Protein AF-A0A1E5GMI2-F1 (afdb_monomer_lite)

Sequence (190 aa):
MKRFSRNDFVDGLSNMIEDNVSLTVLIRGYFHEEKLSGVLAAIESIDKLKDGLFVVSSISEVPKLFEKSFKRKFPKVKQNQTYNFANSNNRFIRRTNSSDKFGYDEDFIVFYPVESLLFKEKDTESFISQLKNSPVPIKIIITTNDYSERAEKLYPFIDEVVILDVNDLHAETYSTLENNLKRKGRALPY

Foldseek 3Di:
DAEDELVCLLVVVLCVLVVFQFFFEEEAEAALLSSVLSVLSNLLPHPQFAFEEEEEQDQQCVQVSHCSNVVHGDDRADAPDWDDGSNYTYGYDYDDLDLAADDPPGQEYEYPACQVQLPDPSSVVSVLSRLVRYPHRYYYYYHHGQLDLSCVSCVVVGPYYYYHDHCVVVVVVNVVSQVVQVVVVHHRND

Structure (mmCIF, N/CA/C/O backbone):
data_AF-A0A1E5GMI2-F1
#
_entry.id   AF-A0A1E5GMI2-F1
#
loop_
_atom_site.group_PDB
_atom_site.id
_atom_site.type_symbol
_atom_site.label_atom_id
_atom_site.label_alt_id
_atom_site.label_comp_id
_atom_site.label_asym_id
_atom_site.label_entity_id
_atom_site.label_seq_id
_atom_site.pdbx_PDB_ins_code
_atom_site.Cartn_x
_atom_site.Cartn_y
_atom_site.Cartn_z
_atom_site.occupancy
_atom_site.B_iso_or_equiv
_atom_site.auth_seq_id
_atom_site.auth_comp_id
_atom_site.auth_asym_id
_atom_site.auth_atom_id
_atom_site.pdbx_PDB_model_num
ATOM 1 N N . MET A 1 1 ? 8.012 -14.331 -4.179 1.00 87.19 1 MET A N 1
ATOM 2 C CA . MET A 1 1 ? 7.882 -13.122 -5.023 1.00 87.19 1 MET A CA 1
ATOM 3 C C . MET A 1 1 ? 7.018 -13.464 -6.220 1.00 87.19 1 MET A C 1
ATOM 5 O O . MET A 1 1 ? 7.367 -14.378 -6.957 1.00 87.19 1 MET A O 1
ATOM 9 N N . LYS A 1 2 ? 5.888 -12.775 -6.377 1.00 92.38 2 LYS A N 1
ATOM 10 C CA . LYS A 1 2 ? 4.907 -12.979 -7.452 1.00 92.38 2 LYS A CA 1
ATOM 11 C C . LYS A 1 2 ? 4.884 -11.742 -8.342 1.00 92.38 2 LYS A C 1
ATOM 13 O O . LYS A 1 2 ? 5.014 -10.627 -7.842 1.00 92.38 2 LYS A O 1
ATOM 18 N N . ARG A 1 3 ? 4.741 -11.927 -9.651 1.00 93.19 3 ARG A N 1
ATOM 19 C CA . ARG A 1 3 ? 4.653 -10.834 -10.623 1.00 93.19 3 ARG A CA 1
ATOM 20 C C . ARG A 1 3 ? 3.303 -10.923 -11.318 1.00 93.19 3 ARG A C 1
ATOM 22 O O . ARG A 1 3 ? 2.970 -11.983 -11.836 1.00 93.19 3 ARG A O 1
ATOM 29 N N . PHE A 1 4 ? 2.560 -9.824 -11.319 1.00 93.56 4 PHE A N 1
ATOM 30 C CA . PHE A 1 4 ? 1.265 -9.730 -11.981 1.00 93.56 4 PHE A CA 1
ATOM 31 C C . PHE A 1 4 ? 1.299 -8.675 -13.077 1.00 93.56 4 PHE A C 1
ATOM 33 O O . PHE A 1 4 ? 1.914 -7.616 -12.920 1.00 93.56 4 PHE A O 1
ATOM 40 N N . SER A 1 5 ? 0.589 -8.968 -14.165 1.00 90.75 5 SER A N 1
ATOM 41 C CA . SER A 1 5 ? 0.179 -7.950 -15.124 1.00 90.75 5 SER A CA 1
ATOM 42 C C . SER A 1 5 ? -0.845 -7.011 -14.475 1.00 90.75 5 SER A C 1
ATOM 44 O O . SER A 1 5 ? -1.401 -7.310 -13.416 1.00 90.75 5 SER A O 1
ATOM 46 N N . ARG A 1 6 ? -1.164 -5.893 -15.135 1.00 85.69 6 ARG A N 1
ATOM 47 C CA . ARG A 1 6 ? -2.261 -5.014 -14.695 1.00 85.69 6 ARG A CA 1
ATOM 48 C C . ARG A 1 6 ? -3.575 -5.770 -14.477 1.00 85.69 6 ARG A C 1
ATOM 50 O O . ARG A 1 6 ? -4.278 -5.472 -13.517 1.00 85.69 6 ARG A O 1
ATOM 57 N N . ASN A 1 7 ? -3.905 -6.687 -15.385 1.00 85.38 7 ASN A N 1
ATOM 58 C CA . ASN A 1 7 ? -5.205 -7.354 -15.402 1.00 85.38 7 ASN A CA 1
ATOM 59 C C . ASN A 1 7 ? -5.328 -8.359 -14.257 1.00 85.38 7 ASN A C 1
ATOM 61 O O . ASN A 1 7 ? -6.388 -8.459 -13.656 1.00 85.38 7 ASN A O 1
ATOM 65 N N . ASP A 1 8 ? -4.229 -9.031 -13.915 1.00 94.06 8 ASP A N 1
ATOM 66 C CA . ASP A 1 8 ? -4.238 -10.098 -12.911 1.00 94.06 8 ASP A CA 1
ATOM 67 C C . ASP A 1 8 ? -3.937 -9.580 -11.499 1.00 94.06 8 ASP A C 1
ATOM 69 O O . ASP A 1 8 ? -4.098 -10.304 -10.522 1.00 94.06 8 ASP A O 1
ATOM 73 N N . PHE A 1 9 ? -3.456 -8.338 -11.367 1.00 96.38 9 PHE A N 1
ATOM 74 C CA . PHE A 1 9 ? -2.991 -7.812 -10.084 1.00 96.38 9 PHE A CA 1
ATOM 75 C C . PHE A 1 9 ? -4.106 -7.704 -9.045 1.00 96.38 9 PHE A C 1
ATOM 77 O O . PHE A 1 9 ? -3.876 -8.021 -7.880 1.00 96.38 9 PHE A O 1
ATOM 84 N N . VAL A 1 10 ? -5.292 -7.243 -9.450 1.00 96.44 10 VAL A N 1
ATOM 85 C CA . VAL A 1 10 ? -6.424 -7.037 -8.533 1.00 96.44 10 VAL A CA 1
ATOM 86 C C . VAL A 1 10 ? -6.894 -8.375 -7.972 1.00 96.44 10 VAL A C 1
ATOM 88 O O . VAL A 1 10 ? -6.933 -8.537 -6.754 1.00 96.44 10 VAL A O 1
ATOM 91 N N . ASP A 1 11 ? -7.153 -9.350 -8.842 1.00 96.69 11 ASP A N 1
ATOM 92 C CA . ASP A 1 11 ? -7.574 -10.699 -8.450 1.00 96.69 11 ASP A CA 1
ATOM 93 C C . ASP A 1 11 ? -6.463 -11.420 -7.675 1.00 96.69 11 ASP A C 1
ATOM 95 O O . ASP A 1 11 ? -6.701 -12.065 -6.659 1.00 96.69 11 ASP A O 1
ATOM 99 N N . GLY A 1 12 ? -5.210 -11.278 -8.108 1.00 97.25 12 GLY A N 1
ATOM 100 C CA . GLY A 1 12 ? -4.062 -11.876 -7.435 1.00 97.25 12 GLY A CA 1
ATOM 101 C C . GLY A 1 12 ? -3.876 -11.355 -6.010 1.00 97.25 12 GLY A C 1
ATOM 102 O O . GLY A 1 12 ? -3.690 -12.145 -5.085 1.00 97.25 12 GLY A O 1
ATOM 103 N N . LEU A 1 13 ? -3.941 -10.035 -5.815 1.00 97.88 13 LEU A N 1
ATOM 104 C CA . LEU A 1 13 ? -3.803 -9.423 -4.495 1.00 97.88 13 LEU A CA 1
ATOM 105 C C . LEU A 1 13 ? -5.029 -9.684 -3.612 1.00 97.88 13 LEU A C 1
ATOM 107 O O . LEU A 1 13 ? -4.856 -9.951 -2.424 1.00 97.88 13 LEU A O 1
ATOM 111 N N . SER A 1 14 ? -6.240 -9.619 -4.170 1.00 97.12 14 SER A N 1
ATOM 112 C CA . SER A 1 14 ? -7.468 -9.853 -3.404 1.00 97.12 14 SER A CA 1
ATOM 113 C C . SER A 1 14 ? -7.546 -11.283 -2.883 1.00 97.12 14 SER A C 1
ATOM 115 O O . SER A 1 14 ? -7.637 -11.457 -1.670 1.00 97.12 14 SER A O 1
ATOM 117 N N . ASN A 1 15 ? -7.343 -12.284 -3.746 1.00 97.12 15 ASN A N 1
ATOM 118 C CA . ASN A 1 15 ? -7.283 -13.693 -3.344 1.00 97.12 15 ASN A CA 1
ATOM 119 C C . ASN A 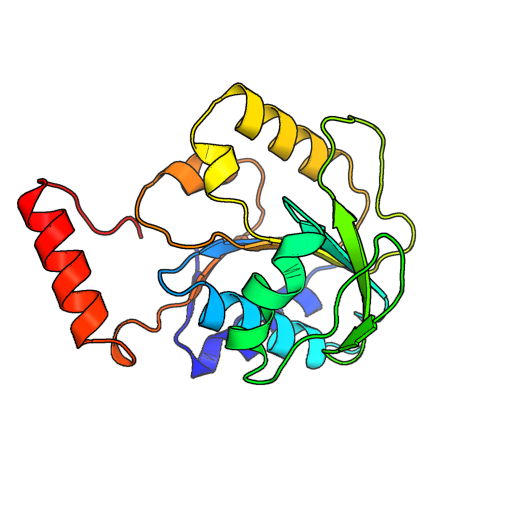1 15 ? -6.228 -13.922 -2.249 1.00 97.12 15 ASN A C 1
ATOM 121 O O . ASN A 1 15 ? -6.505 -14.552 -1.234 1.00 97.12 15 ASN A O 1
ATOM 125 N N . MET A 1 16 ? -5.031 -13.333 -2.389 1.00 97.00 16 MET A N 1
ATOM 126 C CA . MET A 1 16 ? -3.993 -13.437 -1.355 1.00 97.00 16 MET A CA 1
ATOM 127 C C . MET A 1 16 ? -4.444 -12.873 -0.004 1.00 97.00 16 MET A C 1
ATOM 129 O O . MET A 1 16 ? -4.118 -13.448 1.033 1.00 97.00 16 MET A O 1
ATOM 133 N N . ILE A 1 17 ? -5.165 -11.752 0.010 1.00 97.31 17 ILE A N 1
ATOM 134 C CA . ILE A 1 17 ? -5.687 -11.176 1.252 1.00 97.31 17 ILE A CA 1
ATOM 135 C C . ILE A 1 17 ? -6.842 -12.022 1.804 1.00 97.31 17 ILE A C 1
ATOM 137 O O . ILE A 1 17 ? -6.945 -12.189 3.019 1.00 97.31 17 ILE A O 1
ATOM 141 N N . GLU A 1 18 ? -7.721 -12.554 0.957 1.00 96.19 18 GLU A N 1
ATOM 142 C CA . GLU A 1 18 ? -8.854 -13.382 1.380 1.00 96.19 18 GLU A CA 1
ATOM 143 C C . GLU A 1 18 ? -8.410 -14.704 2.005 1.00 96.19 18 GLU A C 1
ATOM 145 O O . GLU A 1 18 ? -8.873 -15.024 3.103 1.00 96.19 18 GLU A O 1
ATOM 150 N N . ASP A 1 19 ? -7.437 -15.370 1.383 1.00 96.56 19 ASP A N 1
ATOM 151 C CA . ASP A 1 19 ? -6.879 -16.662 1.800 1.00 96.56 19 ASP A CA 1
ATOM 152 C C . ASP A 1 19 ? -6.104 -16.603 3.126 1.00 96.56 19 ASP A C 1
ATOM 154 O O . ASP A 1 19 ? -5.796 -17.637 3.723 1.00 96.56 19 ASP A O 1
ATOM 158 N N . ASN A 1 20 ? -5.768 -15.402 3.605 1.00 96.19 20 ASN A N 1
ATOM 159 C CA . ASN A 1 20 ? -4.949 -15.209 4.795 1.00 96.19 20 ASN A CA 1
ATOM 160 C C . ASN A 1 20 ? -5.708 -14.463 5.901 1.00 96.19 20 ASN A C 1
ATOM 162 O O . ASN A 1 20 ? -6.360 -13.439 5.686 1.00 96.19 20 ASN A O 1
ATOM 166 N N . VAL A 1 21 ? -5.577 -14.965 7.134 1.00 94.06 21 VAL A N 1
ATOM 167 C CA . VAL A 1 21 ? -6.062 -14.270 8.342 1.00 94.06 21 VAL A CA 1
ATOM 168 C C . VAL A 1 21 ? -5.185 -13.058 8.652 1.00 94.06 21 VAL A C 1
ATOM 170 O O . VAL A 1 21 ? -5.690 -12.024 9.072 1.00 94.06 21 VAL A O 1
ATOM 173 N N . SER A 1 22 ? -3.877 -13.179 8.424 1.00 96.50 22 SER A N 1
ATOM 174 C CA . SER A 1 22 ? -2.904 -12.096 8.540 1.00 96.50 22 SER A CA 1
ATOM 175 C C . SER A 1 22 ? -1.939 -12.148 7.367 1.00 96.50 22 SER A C 1
ATOM 177 O O . SER A 1 22 ? -1.474 -13.231 7.019 1.00 96.50 22 SER A O 1
ATOM 179 N N . LEU A 1 23 ? -1.618 -10.994 6.793 1.00 97.94 23 LEU A N 1
ATOM 180 C CA . LEU A 1 23 ? -0.713 -10.891 5.656 1.00 97.94 23 LEU A CA 1
ATOM 181 C C . LEU A 1 23 ? 0.013 -9.550 5.688 1.00 97.94 23 LEU A C 1
ATOM 183 O O . LEU A 1 23 ? -0.617 -8.495 5.697 1.00 97.94 23 LEU A O 1
ATOM 187 N N . THR A 1 24 ? 1.335 -9.585 5.632 1.00 98.38 24 THR A N 1
ATOM 188 C CA . THR A 1 24 ? 2.192 -8.438 5.349 1.00 98.38 24 THR A CA 1
ATOM 189 C C . THR A 1 24 ? 2.696 -8.567 3.924 1.00 98.38 24 THR A C 1
ATOM 191 O O . THR A 1 24 ? 3.506 -9.441 3.624 1.00 98.38 24 THR A O 1
ATOM 194 N N . VAL A 1 25 ? 2.222 -7.695 3.037 1.00 98.31 25 VAL A N 1
ATOM 195 C CA . VAL A 1 25 ? 2.547 -7.730 1.611 1.00 98.31 25 VAL A CA 1
ATOM 196 C C . VAL A 1 25 ? 3.269 -6.459 1.181 1.00 98.31 25 VAL A C 1
ATOM 198 O O . VAL A 1 25 ? 2.862 -5.342 1.506 1.00 98.31 25 VAL A O 1
ATOM 201 N N . LEU A 1 26 ? 4.351 -6.626 0.423 1.00 97.88 26 LEU A N 1
ATOM 202 C CA . LEU A 1 26 ? 5.083 -5.531 -0.205 1.00 97.88 26 LEU A CA 1
ATOM 203 C C . LEU A 1 26 ? 4.756 -5.453 -1.689 1.00 97.88 26 LEU A C 1
ATOM 205 O O . LEU A 1 26 ? 5.044 -6.374 -2.449 1.00 97.88 26 LEU A O 1
ATOM 209 N N . ILE A 1 27 ? 4.220 -4.307 -2.093 1.00 97.44 27 ILE A N 1
ATOM 210 C CA . ILE A 1 27 ? 3.871 -3.973 -3.466 1.00 97.44 27 ILE A CA 1
ATOM 211 C C . ILE A 1 27 ? 5.008 -3.166 -4.094 1.00 97.44 27 ILE A C 1
ATOM 213 O O . ILE A 1 27 ? 5.273 -2.011 -3.735 1.00 97.44 27 ILE A O 1
ATOM 217 N N . ARG A 1 28 ? 5.661 -3.805 -5.059 1.00 94.50 28 ARG A N 1
ATOM 218 C CA . ARG A 1 28 ? 6.789 -3.317 -5.852 1.00 94.50 28 ARG A CA 1
ATOM 219 C C . ARG A 1 28 ? 6.359 -2.997 -7.280 1.00 94.50 28 ARG A C 1
ATOM 221 O O . ARG A 1 28 ? 5.315 -3.450 -7.745 1.00 94.50 28 ARG A O 1
ATOM 228 N N . GLY A 1 29 ? 7.142 -2.169 -7.965 1.00 90.69 29 GLY A N 1
ATOM 229 C CA . GLY A 1 29 ? 6.851 -1.726 -9.336 1.00 90.69 29 GLY A CA 1
ATOM 230 C C . GLY A 1 29 ? 7.322 -0.299 -9.631 1.00 90.69 29 GLY A C 1
ATOM 231 O O . GLY A 1 29 ? 7.678 0.455 -8.720 1.00 90.69 29 GLY A O 1
ATOM 232 N N . TYR A 1 30 ? 7.316 0.100 -10.903 1.00 86.25 30 TYR A N 1
ATOM 233 C CA . TYR A 1 30 ? 7.847 1.401 -11.330 1.00 86.25 30 TYR A CA 1
ATOM 234 C C . TYR A 1 30 ? 6.880 2.560 -11.109 1.00 86.25 30 TYR A C 1
ATOM 236 O O . TYR A 1 30 ? 7.315 3.650 -10.743 1.00 86.25 30 TYR A O 1
ATOM 244 N N . PHE A 1 31 ? 5.591 2.322 -11.335 1.00 88.25 31 PHE A N 1
ATOM 245 C CA . PHE A 1 31 ? 4.566 3.360 -11.375 1.00 88.25 31 PHE A CA 1
ATOM 246 C C . PHE A 1 31 ? 3.744 3.314 -10.087 1.00 88.25 31 PHE A C 1
ATOM 248 O O . PHE A 1 31 ? 2.909 2.428 -9.895 1.00 88.25 31 PHE A O 1
ATOM 255 N N . HIS A 1 32 ? 4.010 4.242 -9.166 1.00 88.75 32 HIS A N 1
ATO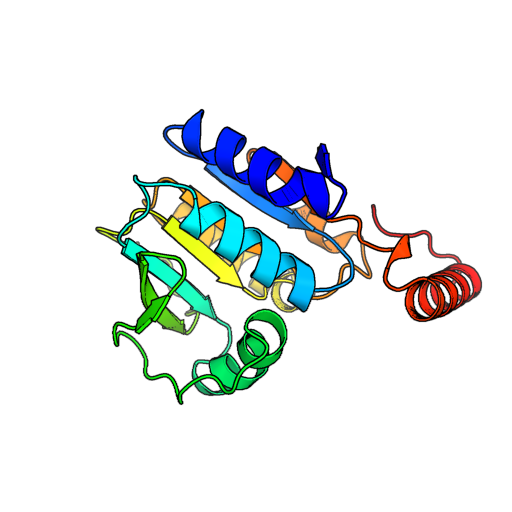M 256 C CA . HIS A 1 32 ? 3.314 4.303 -7.877 1.00 88.75 32 HIS A CA 1
ATOM 257 C C . HIS A 1 32 ? 1.814 4.522 -8.029 1.00 88.75 32 HIS A C 1
ATOM 259 O O . HIS A 1 32 ? 1.038 3.962 -7.260 1.00 88.75 32 HIS A O 1
ATOM 265 N N . GLU A 1 33 ? 1.405 5.309 -9.022 1.00 91.38 33 GLU A N 1
ATOM 266 C CA . GLU A 1 33 ? 0.004 5.609 -9.274 1.00 91.38 33 GLU A CA 1
ATOM 267 C C . GLU A 1 33 ? -0.796 4.353 -9.644 1.00 91.38 33 GLU A C 1
ATOM 269 O O . GLU A 1 33 ? -1.898 4.162 -9.124 1.00 91.38 33 GLU A O 1
ATOM 274 N N . GLU A 1 34 ? -0.217 3.470 -10.464 1.00 92.44 34 GLU A N 1
ATOM 275 C CA . GLU A 1 34 ? -0.826 2.198 -10.860 1.00 92.44 34 GLU A CA 1
ATOM 276 C C . GLU A 1 34 ? -0.829 1.215 -9.683 1.00 92.44 34 GLU A C 1
ATOM 278 O O . GLU A 1 34 ? -1.838 0.556 -9.449 1.00 92.44 34 GLU A O 1
ATOM 283 N N . LYS A 1 35 ? 0.238 1.185 -8.867 1.00 94.94 35 LYS A N 1
ATOM 284 C CA . LYS A 1 35 ? 0.282 0.356 -7.646 1.00 94.94 35 LYS A CA 1
ATOM 285 C C . LYS A 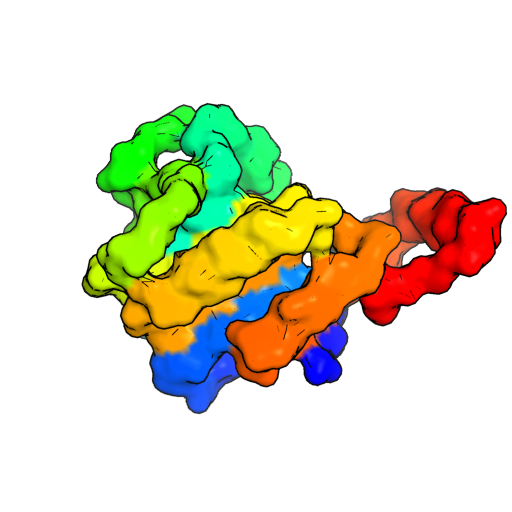1 35 ? -0.797 0.748 -6.651 1.00 94.94 35 LYS A C 1
ATOM 287 O O . LYS A 1 35 ? -1.539 -0.111 -6.190 1.00 94.94 35 LYS A O 1
ATOM 292 N N . LEU A 1 36 ? -0.907 2.037 -6.327 1.00 95.81 36 LEU A N 1
ATOM 293 C CA . LEU A 1 36 ? -1.936 2.514 -5.408 1.00 95.81 36 LEU A CA 1
ATOM 294 C C . LEU A 1 36 ? -3.336 2.267 -5.984 1.00 95.81 36 LEU A C 1
ATOM 296 O O . LEU A 1 36 ? -4.201 1.799 -5.255 1.00 95.81 36 LEU A O 1
ATOM 300 N N . SER A 1 37 ? -3.554 2.513 -7.281 1.00 95.38 37 SER A N 1
ATOM 301 C CA . SER A 1 37 ? -4.840 2.220 -7.929 1.00 95.38 37 SER A CA 1
ATOM 302 C C . SER A 1 37 ? -5.198 0.733 -7.855 1.00 95.38 37 SER A C 1
ATOM 304 O O . SER A 1 37 ? -6.337 0.409 -7.538 1.00 95.38 37 SER A O 1
ATOM 306 N N . GLY A 1 38 ? -4.249 -0.162 -8.139 1.00 96.25 38 GLY A N 1
ATOM 307 C CA . GLY A 1 38 ? -4.468 -1.606 -8.084 1.00 96.25 38 GLY A CA 1
ATOM 308 C C . GLY A 1 38 ? -4.737 -2.097 -6.664 1.00 96.25 38 GLY A C 1
ATOM 309 O O . GLY A 1 38 ? -5.641 -2.897 -6.457 1.00 96.25 38 GLY A O 1
ATOM 310 N N . VAL A 1 39 ? -3.999 -1.580 -5.674 1.00 97.69 39 VAL A N 1
ATOM 311 C CA . VAL A 1 39 ? -4.223 -1.906 -4.256 1.00 97.69 39 VAL A CA 1
ATOM 312 C C . VAL A 1 39 ? -5.613 -1.470 -3.809 1.00 97.69 39 VAL A C 1
ATOM 314 O O . VAL A 1 39 ? -6.311 -2.242 -3.164 1.00 97.69 39 VAL A O 1
ATOM 317 N N . LEU A 1 40 ? -6.033 -0.254 -4.163 1.00 97.06 40 LEU A N 1
ATOM 318 C CA . LEU A 1 40 ? -7.361 0.249 -3.817 1.00 97.06 40 LEU A CA 1
ATOM 319 C C . LEU A 1 40 ? -8.474 -0.575 -4.469 1.00 97.06 40 LEU A C 1
ATOM 321 O O . LEU A 1 40 ? -9.452 -0.878 -3.799 1.00 97.06 40 LEU A O 1
ATOM 325 N N . ALA A 1 41 ? -8.309 -0.975 -5.732 1.00 96.81 41 ALA A N 1
ATOM 326 C CA . ALA A 1 41 ? -9.263 -1.850 -6.411 1.00 96.81 41 ALA A CA 1
ATOM 327 C C . ALA A 1 41 ? -9.331 -3.247 -5.765 1.00 96.81 41 ALA A C 1
ATOM 329 O O . ALA A 1 41 ? -10.419 -3.789 -5.597 1.00 96.81 41 ALA A O 1
ATOM 330 N N . ALA A 1 42 ? -8.190 -3.806 -5.346 1.00 97.44 42 ALA A N 1
ATOM 331 C CA . ALA A 1 42 ? -8.161 -5.073 -4.616 1.00 97.44 42 ALA A CA 1
ATOM 332 C C . ALA A 1 42 ? -8.871 -4.955 -3.260 1.00 97.44 42 ALA A C 1
ATOM 334 O O . ALA A 1 42 ? -9.694 -5.801 -2.934 1.00 97.44 42 ALA A O 1
ATOM 335 N N . ILE A 1 43 ? -8.622 -3.882 -2.500 1.00 97.62 43 ILE A N 1
ATOM 336 C CA . ILE A 1 43 ? -9.331 -3.615 -1.237 1.00 97.62 43 ILE A CA 1
ATOM 337 C C . ILE A 1 43 ? -10.840 -3.496 -1.476 1.00 97.62 43 ILE A C 1
ATOM 339 O O . ILE A 1 43 ? -11.617 -4.114 -0.759 1.00 97.62 43 ILE A O 1
ATOM 343 N N . GLU A 1 44 ? -11.249 -2.746 -2.501 1.00 97.31 44 GLU A N 1
ATOM 344 C CA . GLU A 1 44 ? -12.658 -2.528 -2.844 1.00 97.31 44 GLU A CA 1
ATOM 345 C C . GLU A 1 44 ? -13.413 -3.832 -3.136 1.00 97.31 44 GLU A C 1
ATOM 347 O O . GLU A 1 44 ? -14.602 -3.926 -2.827 1.00 97.31 44 GLU A O 1
ATOM 352 N N . SER A 1 45 ? -12.721 -4.833 -3.690 1.00 96.81 45 SER A N 1
ATOM 353 C CA . SER A 1 45 ? -13.289 -6.150 -4.004 1.00 96.81 45 SER A CA 1
ATOM 354 C C . SER A 1 45 ? -13.474 -7.077 -2.796 1.00 96.81 45 SER A C 1
ATOM 356 O O . SER A 1 45 ? -14.149 -8.093 -2.929 1.00 96.81 45 SER A O 1
ATOM 358 N N . ILE A 1 46 ? -12.912 -6.744 -1.627 1.00 97.12 46 ILE A N 1
ATOM 359 C CA . ILE A 1 46 ? -12.909 -7.621 -0.450 1.00 97.12 46 ILE A CA 1
ATOM 360 C C . ILE A 1 46 ? -13.911 -7.125 0.592 1.00 97.12 46 ILE A C 1
ATOM 362 O O . ILE A 1 46 ? -13.720 -6.094 1.241 1.00 97.12 46 ILE A O 1
ATOM 366 N N . ASP A 1 47 ? -14.944 -7.920 0.858 1.00 94.88 47 ASP A N 1
ATOM 367 C CA . ASP A 1 47 ? -16.002 -7.507 1.779 1.00 94.88 47 ASP A CA 1
ATOM 368 C C . ASP A 1 47 ? -15.555 -7.388 3.241 1.00 94.88 47 ASP A C 1
ATOM 370 O O . ASP A 1 47 ? -16.097 -6.553 3.963 1.00 94.88 47 ASP A O 1
ATOM 374 N N . LYS A 1 48 ? -14.557 -8.164 3.681 1.00 94.81 48 LYS A N 1
ATOM 375 C CA . LYS A 1 48 ? -14.055 -8.126 5.068 1.00 94.81 48 LYS A CA 1
ATOM 376 C C . LYS A 1 48 ? -13.204 -6.894 5.408 1.00 94.81 48 LYS A C 1
ATOM 378 O O . LYS A 1 48 ? -12.847 -6.738 6.565 1.00 94.81 48 LYS A O 1
ATOM 383 N N . LEU A 1 49 ? -12.846 -6.054 4.433 1.00 97.25 49 LEU A N 1
ATOM 384 C CA . LEU A 1 49 ? -12.015 -4.867 4.653 1.00 97.25 49 LEU A CA 1
ATOM 385 C C . LEU A 1 49 ? -12.884 -3.608 4.708 1.00 97.25 49 LEU A C 1
ATOM 387 O O . LEU A 1 49 ? -13.121 -2.963 3.687 1.00 97.25 49 LEU A O 1
ATOM 391 N N . LYS A 1 50 ? -13.389 -3.258 5.891 1.00 97.44 50 LYS A N 1
ATOM 392 C CA . LYS A 1 50 ? -14.291 -2.116 6.086 1.00 97.44 50 LYS A CA 1
ATOM 393 C C . LYS A 1 50 ? -13.602 -0.910 6.705 1.00 97.44 50 LYS A C 1
ATOM 395 O O . LYS A 1 50 ? -13.945 0.204 6.311 1.00 97.44 50 LYS A O 1
ATOM 400 N N . ASP A 1 51 ? -12.620 -1.105 7.577 1.00 98.12 51 ASP A N 1
ATOM 401 C CA . ASP A 1 51 ? -11.912 -0.020 8.260 1.00 98.12 51 ASP A CA 1
ATOM 402 C C . ASP A 1 51 ? -10.402 -0.059 7.960 1.00 98.12 51 ASP A C 1
ATOM 404 O O . ASP A 1 51 ? -9.731 -1.087 8.097 1.00 98.12 51 ASP A O 1
ATOM 408 N N . GLY A 1 52 ? -9.881 1.064 7.459 1.00 98.00 52 GLY A N 1
ATOM 409 C CA . GLY A 1 52 ? -8.539 1.173 6.899 1.00 98.00 52 GLY A CA 1
ATOM 410 C C . GLY A 1 52 ? -7.726 2.347 7.434 1.00 98.00 52 GLY A C 1
ATOM 411 O O . GLY A 1 52 ? -8.202 3.482 7.557 1.00 98.00 52 GLY A O 1
ATOM 412 N N . LEU A 1 53 ? -6.428 2.115 7.637 1.00 97.88 53 LEU A N 1
ATOM 413 C CA . LEU A 1 53 ? -5.484 3.144 8.074 1.00 97.88 53 LEU A CA 1
ATOM 414 C C . LEU A 1 53 ? -4.355 3.375 7.066 1.00 97.88 53 LEU A C 1
ATOM 416 O O . LEU A 1 53 ? -3.540 2.499 6.803 1.00 97.88 53 LEU A O 1
ATOM 420 N N . PHE A 1 54 ? -4.225 4.600 6.565 1.00 97.50 54 PHE A N 1
ATOM 421 C CA . PHE A 1 54 ? -3.125 5.016 5.698 1.00 97.50 54 PHE A CA 1
ATOM 422 C C . PHE A 1 54 ? -2.054 5.777 6.486 1.00 97.50 54 PHE A C 1
ATOM 424 O O . PHE A 1 54 ? -2.291 6.866 7.020 1.00 97.50 54 PHE A O 1
ATOM 431 N N . VAL A 1 55 ? -0.841 5.226 6.514 1.00 95.94 55 VAL A N 1
ATOM 432 C CA . VAL A 1 55 ? 0.337 5.824 7.150 1.00 95.94 55 VAL A CA 1
ATOM 433 C C . VAL A 1 55 ? 1.201 6.516 6.105 1.00 95.94 55 VAL A C 1
ATOM 435 O O . VAL A 1 55 ? 1.881 5.872 5.300 1.00 95.94 55 VAL A O 1
ATOM 438 N N . VAL A 1 56 ? 1.222 7.846 6.167 1.00 94.62 56 VAL A N 1
ATOM 439 C CA . VAL A 1 56 ? 1.871 8.708 5.168 1.00 94.62 56 VAL A CA 1
ATOM 440 C C . VAL A 1 56 ? 3.012 9.531 5.772 1.00 94.62 56 VAL A C 1
ATOM 442 O O . VAL A 1 56 ? 3.046 9.792 6.975 1.00 94.62 56 VAL A O 1
ATOM 445 N N . SER A 1 57 ? 3.955 9.985 4.942 1.00 89.88 57 SER A N 1
ATOM 446 C CA . SER A 1 57 ? 5.036 10.902 5.356 1.00 89.88 57 SER A CA 1
ATOM 447 C C . SER A 1 57 ? 4.497 12.251 5.842 1.00 89.88 57 SER A C 1
ATOM 449 O O . SER A 1 57 ? 4.966 12.802 6.843 1.00 89.88 57 SER A O 1
ATOM 451 N N . SER A 1 58 ? 3.502 12.777 5.126 1.00 92.31 58 SER A N 1
ATOM 452 C CA . SER A 1 58 ? 2.876 14.065 5.385 1.00 92.31 58 SER A CA 1
ATOM 453 C C . SER A 1 58 ? 1.402 14.052 4.990 1.00 92.31 58 SER A C 1
ATOM 455 O O . SER A 1 58 ? 1.051 13.704 3.865 1.00 92.31 58 SER A O 1
ATOM 457 N N . ILE A 1 59 ? 0.537 14.515 5.896 1.00 95.25 59 ILE A N 1
ATOM 458 C CA . ILE A 1 59 ? -0.906 14.664 5.647 1.00 95.25 59 ILE A CA 1
ATOM 459 C C . ILE A 1 59 ? -1.179 15.667 4.515 1.00 95.25 59 ILE A C 1
ATOM 461 O O . ILE A 1 59 ? -2.097 15.474 3.722 1.00 95.25 59 ILE A O 1
ATOM 465 N N . SER A 1 60 ? -0.363 16.721 4.399 1.00 93.81 60 SER A N 1
ATOM 466 C CA . SER A 1 60 ? -0.539 17.743 3.360 1.00 93.81 60 SER A CA 1
ATOM 467 C C . SER A 1 60 ? -0.235 17.236 1.948 1.00 93.81 60 SER A C 1
ATOM 469 O O . SER A 1 60 ? -0.699 17.836 0.980 1.00 93.81 60 SER A O 1
ATOM 471 N N . GLU A 1 61 ? 0.521 16.142 1.819 1.00 92.38 61 GLU A N 1
ATOM 472 C CA . GLU A 1 61 ? 0.901 15.557 0.529 1.00 92.38 61 GLU A CA 1
ATOM 473 C C . GLU A 1 61 ? -0.112 14.529 0.018 1.00 92.38 61 GLU A C 1
ATOM 475 O O . GLU A 1 61 ? -0.073 14.190 -1.165 1.00 92.38 61 GLU A O 1
ATOM 480 N N . VAL A 1 62 ? -1.041 14.069 0.867 1.00 94.81 62 VAL A N 1
ATOM 481 C CA . VAL A 1 62 ? -2.027 13.039 0.507 1.00 94.81 62 VAL A CA 1
ATOM 482 C C . VAL A 1 62 ? -2.781 13.380 -0.779 1.00 94.81 62 VAL A C 1
ATOM 484 O O . VAL A 1 62 ? -2.805 12.522 -1.658 1.00 94.81 62 VAL A O 1
ATOM 487 N N . PRO A 1 63 ? -3.316 14.605 -0.985 1.00 94.44 63 PRO A N 1
ATOM 488 C CA . PRO A 1 63 ? -4.022 14.904 -2.225 1.00 94.44 63 PRO A CA 1
ATOM 489 C C . PRO A 1 63 ? -3.147 14.675 -3.459 1.00 94.44 63 PRO A C 1
ATOM 491 O O . PRO A 1 63 ? -3.528 13.941 -4.363 1.00 94.44 63 PRO A O 1
ATOM 494 N N . LYS A 1 64 ? -1.913 15.188 -3.445 1.00 92.31 64 LYS A N 1
ATOM 495 C CA . LYS A 1 64 ? -0.963 15.031 -4.553 1.00 92.31 64 LYS A CA 1
ATOM 496 C C . LYS A 1 64 ? -0.613 13.561 -4.822 1.00 92.31 64 LYS A C 1
ATOM 498 O O . LYS A 1 64 ? -0.440 13.182 -5.977 1.00 92.31 64 LYS A O 1
ATOM 503 N N . LEU A 1 65 ? -0.481 12.755 -3.768 1.00 90.94 65 LEU A N 1
ATOM 504 C CA . LEU A 1 65 ? -0.137 11.334 -3.865 1.00 90.94 65 LEU A CA 1
ATOM 505 C C . LEU A 1 65 ? -1.297 10.469 -4.385 1.00 90.94 65 LEU A C 1
ATOM 507 O O . LEU A 1 65 ? -1.042 9.424 -4.977 1.00 90.94 65 LEU A O 1
ATOM 511 N N . PHE A 1 66 ? -2.546 10.889 -4.158 1.00 93.81 66 PHE A N 1
ATOM 512 C CA . PHE A 1 66 ? -3.746 10.089 -4.425 1.00 93.81 66 PHE A CA 1
ATOM 513 C C . PHE A 1 66 ? -4.479 10.534 -5.699 1.00 93.81 66 PHE A C 1
ATOM 515 O O . PHE A 1 66 ? -5.043 9.699 -6.401 1.00 93.81 66 PHE A O 1
ATOM 522 N N . GLU A 1 67 ? -4.441 11.822 -6.054 1.00 93.88 67 GLU A N 1
ATOM 523 C CA . GLU A 1 67 ? -5.174 12.392 -7.198 1.00 93.88 67 GLU A CA 1
ATOM 524 C C . GLU A 1 67 ? -4.948 11.642 -8.514 1.00 93.88 67 GLU A C 1
ATOM 526 O O . GLU A 1 67 ? -5.896 11.408 -9.265 1.00 93.88 67 GLU A O 1
ATOM 531 N N . LYS A 1 68 ? -3.704 11.224 -8.779 1.00 88.44 68 LYS A N 1
ATOM 532 C CA . LYS A 1 68 ? -3.360 10.479 -9.996 1.00 88.44 68 LYS A CA 1
ATOM 533 C C . LYS A 1 68 ? -3.992 9.090 -10.031 1.00 88.44 68 LYS A C 1
ATOM 535 O O . LYS A 1 68 ? -4.587 8.733 -11.041 1.00 88.44 68 LYS A O 1
ATOM 540 N N . SER A 1 69 ? -3.914 8.343 -8.930 1.00 91.19 69 SER A N 1
ATOM 541 C CA . SER A 1 69 ? -4.510 7.004 -8.819 1.00 91.19 69 SER A CA 1
ATOM 542 C C . SER A 1 69 ? -6.033 7.046 -8.884 1.00 91.19 69 SER A C 1
ATOM 544 O O . SER A 1 69 ? -6.645 6.195 -9.515 1.00 91.19 69 SER A O 1
ATOM 546 N N . PHE A 1 70 ? -6.653 8.071 -8.295 1.00 89.00 70 PHE A N 1
ATOM 547 C CA . PHE A 1 70 ? -8.103 8.256 -8.338 1.00 89.00 70 PHE A CA 1
ATOM 548 C C . PHE A 1 70 ? -8.608 8.895 -9.640 1.00 89.00 70 PHE A C 1
ATOM 550 O O . PHE A 1 70 ? -9.817 8.928 -9.864 1.00 89.00 70 PHE A O 1
ATOM 557 N N . LYS A 1 71 ? -7.715 9.444 -10.477 1.00 89.31 71 LYS A N 1
ATOM 558 C CA . LYS A 1 71 ? -8.046 10.212 -11.694 1.00 89.31 71 LYS A CA 1
ATOM 559 C C . LYS A 1 71 ? -9.076 11.327 -11.445 1.00 89.31 71 LYS A C 1
ATOM 561 O O . LYS A 1 71 ? -9.853 11.691 -12.324 1.00 89.31 71 LYS A O 1
ATOM 566 N N . ARG A 1 72 ? -9.085 11.880 -10.231 1.00 88.81 72 ARG A N 1
ATOM 567 C CA . ARG A 1 72 ? -9.949 12.985 -9.795 1.00 88.81 72 ARG A CA 1
ATOM 568 C C . ARG A 1 72 ? -9.251 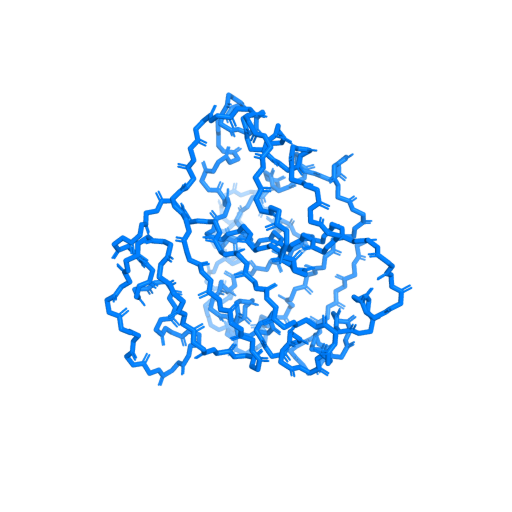13.772 -8.701 1.00 88.81 72 ARG A C 1
ATOM 570 O O . ARG A 1 72 ? -8.381 13.248 -8.010 1.00 88.81 72 ARG A O 1
ATOM 577 N N . LYS A 1 73 ? -9.692 15.013 -8.504 1.00 91.19 73 LYS A N 1
ATOM 578 C CA . LYS A 1 73 ? -9.241 15.845 -7.387 1.00 91.19 73 LYS A CA 1
ATOM 579 C C . LYS A 1 73 ? -9.528 15.142 -6.058 1.00 91.19 73 LYS A C 1
ATOM 581 O O . LYS A 1 73 ? -10.657 14.707 -5.828 1.00 91.19 73 LYS A O 1
ATOM 586 N N . PHE A 1 74 ? -8.530 15.065 -5.187 1.00 90.88 74 PHE A N 1
ATOM 587 C CA . PHE A 1 74 ? -8.661 14.450 -3.873 1.00 90.88 74 PHE A CA 1
ATOM 588 C C . PHE A 1 74 ? -8.840 15.563 -2.831 1.00 90.88 74 PHE A C 1
ATOM 590 O O . PHE A 1 74 ? -8.193 16.613 -2.927 1.00 90.88 74 PHE A O 1
ATOM 597 N N . PRO A 1 75 ? -9.756 15.412 -1.860 1.00 91.50 75 PRO A N 1
ATOM 598 C CA . PRO A 1 75 ? -10.004 16.460 -0.880 1.00 91.50 75 PRO A CA 1
ATOM 599 C C . PRO A 1 75 ? -8.758 16.733 -0.034 1.00 91.50 75 PRO A C 1
ATOM 601 O O . PRO A 1 75 ? -7.913 15.863 0.166 1.00 91.50 75 PRO A O 1
ATOM 604 N N . LYS A 1 76 ? -8.665 17.948 0.520 1.00 93.94 76 LYS A N 1
ATOM 605 C CA . LYS A 1 76 ? -7.671 18.234 1.560 1.00 93.94 76 LYS A CA 1
ATOM 606 C C . LYS A 1 76 ? -7.915 17.296 2.738 1.00 93.94 76 LYS A C 1
ATOM 608 O O . LYS A 1 76 ? -9.023 17.258 3.267 1.00 93.94 76 LYS A O 1
ATOM 613 N N . VAL A 1 77 ? -6.867 16.597 3.150 1.00 94.19 77 VAL A N 1
ATOM 614 C CA . VAL A 1 77 ? -6.937 15.616 4.228 1.00 94.19 77 VAL A CA 1
ATOM 615 C C . VAL A 1 77 ? -6.541 16.248 5.556 1.00 94.19 77 VAL A C 1
ATOM 617 O O . VAL A 1 77 ? -5.636 17.079 5.634 1.00 94.19 77 VAL A O 1
ATOM 620 N N . LYS A 1 78 ? -7.232 15.830 6.610 1.00 93.38 78 LYS A N 1
ATOM 621 C CA . LYS A 1 78 ? -6.898 16.068 8.013 1.00 93.38 78 LYS A CA 1
ATOM 622 C C . LYS A 1 78 ? -6.591 14.739 8.689 1.00 93.38 78 LYS A C 1
ATOM 624 O O . LYS A 1 78 ? -7.196 13.718 8.364 1.00 93.38 78 LYS A O 1
ATOM 629 N N . GLN A 1 79 ? -5.669 14.778 9.643 1.00 91.38 79 GLN A N 1
ATOM 630 C CA . GLN A 1 79 ? -5.301 13.615 10.440 1.00 91.38 79 GLN A CA 1
ATOM 631 C C . GLN A 1 79 ? -6.506 13.090 11.233 1.00 91.38 79 GLN A C 1
ATOM 633 O O . GLN A 1 79 ? -7.281 13.888 11.759 1.00 91.38 79 GLN A O 1
ATOM 638 N N . ASN A 1 80 ? -6.642 11.764 11.320 1.00 87.69 80 ASN A N 1
ATOM 639 C CA . ASN A 1 80 ? -7.702 11.049 12.054 1.00 87.69 80 ASN A CA 1
ATOM 640 C C . ASN A 1 80 ? -9.146 11.324 11.596 1.00 87.69 80 ASN A C 1
ATOM 642 O O . ASN A 1 80 ? -10.083 10.854 12.237 1.00 87.69 80 ASN A O 1
ATOM 646 N N . GLN A 1 81 ? -9.348 12.057 10.502 1.00 95.81 81 GLN A N 1
ATOM 647 C CA . GLN A 1 81 ? -10.663 12.188 9.884 1.00 95.81 81 GLN A CA 1
ATOM 648 C C . GLN A 1 81 ? -10.931 10.976 8.984 1.00 95.81 81 GLN A C 1
ATOM 650 O O . GLN A 1 81 ? -10.015 10.486 8.323 1.00 95.81 81 GLN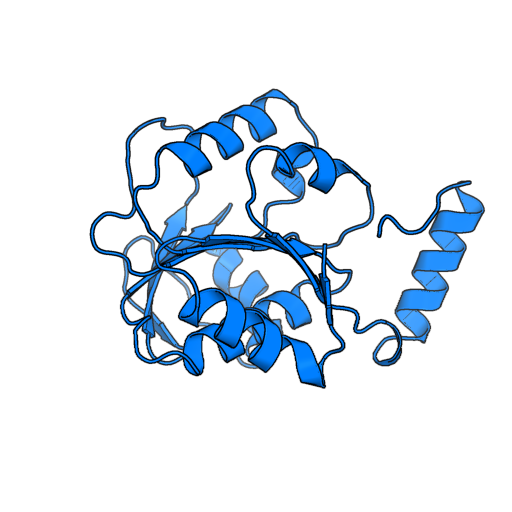 A O 1
ATOM 655 N N . THR A 1 82 ? -12.182 10.519 8.954 1.00 96.75 82 THR A N 1
ATOM 656 C CA . THR A 1 82 ? -12.631 9.409 8.105 1.00 96.75 82 THR A CA 1
ATOM 657 C C . THR A 1 82 ? -13.005 9.896 6.706 1.00 96.75 82 THR A C 1
ATOM 659 O O . THR A 1 82 ? -13.682 10.915 6.549 1.00 96.75 82 THR A O 1
ATOM 662 N N . TYR A 1 83 ? -12.582 9.142 5.695 1.00 96.56 83 TYR A N 1
ATOM 663 C CA . TYR A 1 83 ? -12.868 9.343 4.278 1.00 96.56 83 TYR A CA 1
ATOM 664 C C . TYR A 1 83 ? -13.354 8.023 3.686 1.00 96.56 83 TYR A C 1
ATOM 666 O O . TYR A 1 83 ? -12.714 6.996 3.880 1.00 96.56 83 TYR A O 1
ATOM 674 N N . ASN A 1 84 ? -14.455 8.042 2.941 1.00 96.31 84 ASN A N 1
ATOM 675 C CA . ASN A 1 84 ? -14.961 6.837 2.292 1.00 96.31 84 ASN A CA 1
ATOM 676 C C . ASN A 1 84 ? -14.391 6.710 0.868 1.00 96.31 84 ASN A C 1
ATOM 678 O O . ASN A 1 84 ? -14.542 7.621 0.047 1.00 96.31 84 ASN A O 1
ATOM 682 N N . PHE A 1 85 ? -13.699 5.604 0.599 1.00 95.62 85 PHE A N 1
ATOM 683 C CA . PHE A 1 85 ? -13.231 5.196 -0.728 1.00 95.62 85 PHE A CA 1
ATOM 684 C C . PHE A 1 85 ? -12.876 3.705 -0.715 1.00 95.62 85 PHE A C 1
ATOM 686 O O . PHE A 1 85 ? -12.678 3.154 0.359 1.00 95.62 85 PHE A O 1
ATOM 693 N N . ALA A 1 86 ? -12.792 3.059 -1.886 1.00 94.88 86 ALA A N 1
ATOM 694 C CA . ALA A 1 86 ? -12.505 1.621 -1.993 1.00 94.88 86 ALA A CA 1
ATOM 695 C C . ALA A 1 86 ? -13.406 0.766 -1.074 1.00 94.88 86 ALA A C 1
ATOM 697 O O . ALA A 1 86 ? -12.914 -0.069 -0.321 1.00 94.88 86 ALA A O 1
ATOM 698 N N . ASN A 1 87 ? -14.711 1.073 -1.059 1.00 95.75 87 ASN A N 1
ATOM 699 C CA . ASN A 1 87 ? -15.729 0.431 -0.214 1.00 95.75 87 ASN A CA 1
ATOM 700 C C . ASN A 1 87 ? -15.381 0.329 1.294 1.00 95.75 87 ASN A C 1
ATOM 702 O O . ASN A 1 87 ? -15.884 -0.546 1.996 1.00 95.75 87 ASN A O 1
ATOM 706 N N . SER A 1 88 ? -14.535 1.236 1.796 1.00 97.12 88 SER A N 1
ATOM 707 C CA . SER A 1 88 ? -14.029 1.235 3.172 1.00 97.12 88 SER A CA 1
ATOM 708 C C . SER A 1 88 ? -13.982 2.643 3.781 1.00 97.12 88 SER A C 1
ATOM 710 O O . SER A 1 88 ? -13.932 3.672 3.091 1.00 97.12 88 SER A O 1
ATOM 712 N N . ASN A 1 89 ? -14.019 2.693 5.110 1.00 97.94 89 ASN A N 1
ATOM 713 C CA . ASN A 1 89 ? -13.791 3.876 5.923 1.00 97.94 89 ASN A CA 1
ATOM 714 C C . ASN A 1 89 ? -12.295 4.017 6.178 1.00 97.94 89 ASN A C 1
ATOM 716 O O . ASN A 1 89 ? -11.690 3.221 6.884 1.00 97.94 89 ASN A O 1
ATOM 720 N N . ASN A 1 90 ? -11.693 5.062 5.626 1.00 97.56 90 ASN A N 1
ATOM 721 C CA . ASN A 1 90 ? -10.251 5.221 5.645 1.00 97.56 90 ASN A CA 1
ATOM 722 C C . ASN A 1 90 ? -9.829 6.443 6.446 1.00 97.56 90 ASN A C 1
ATOM 724 O O . ASN A 1 90 ? -10.375 7.538 6.281 1.00 97.56 90 ASN A O 1
ATOM 728 N N . ARG A 1 91 ? -8.804 6.277 7.278 1.00 96.94 91 ARG A N 1
ATOM 729 C CA . ARG A 1 91 ? -8.168 7.365 8.026 1.00 96.94 91 ARG A CA 1
ATOM 730 C C . ARG A 1 91 ? -6.734 7.557 7.575 1.00 96.94 91 ARG A C 1
ATOM 732 O O . ARG A 1 91 ? -6.072 6.632 7.118 1.00 96.94 91 ARG A O 1
ATOM 739 N N . PHE A 1 92 ? -6.234 8.773 7.754 1.00 96.69 92 PHE A N 1
ATOM 740 C CA . PHE A 1 92 ? -4.837 9.099 7.494 1.00 96.69 92 PHE A CA 1
ATOM 741 C C . PHE A 1 92 ? -4.141 9.502 8.781 1.00 96.69 92 PHE A C 1
ATOM 743 O O . PHE A 1 92 ? -4.618 10.381 9.511 1.00 96.69 92 PHE A O 1
ATOM 750 N N . ILE A 1 93 ? -2.970 8.918 9.011 1.00 94.88 93 ILE A N 1
ATOM 751 C CA . ILE A 1 93 ? -2.049 9.357 10.051 1.00 94.88 93 ILE A CA 1
ATOM 752 C C . ILE A 1 93 ? -0.698 9.702 9.458 1.00 94.88 93 ILE A C 1
ATOM 754 O O . ILE A 1 93 ? -0.212 9.090 8.504 1.00 94.88 93 ILE A O 1
ATOM 758 N N . ARG A 1 94 ? -0.067 10.705 10.062 1.00 93.62 94 ARG A N 1
ATOM 759 C CA . ARG A 1 94 ? 1.330 10.985 9.789 1.00 93.62 94 ARG A CA 1
ATOM 760 C C . ARG A 1 94 ? 2.177 9.932 10.488 1.00 93.62 94 ARG A C 1
ATOM 762 O O . ARG A 1 94 ? 1.984 9.668 11.673 1.00 93.62 94 ARG A O 1
ATOM 769 N N . ARG A 1 95 ? 3.158 9.395 9.772 1.00 89.44 95 ARG A N 1
ATOM 770 C CA . ARG A 1 95 ? 4.198 8.545 10.342 1.00 89.44 95 ARG A CA 1
ATOM 771 C C . ARG A 1 95 ? 4.911 9.279 11.481 1.00 89.44 95 ARG A C 1
ATOM 773 O O . ARG A 1 95 ? 5.363 10.413 11.310 1.00 89.44 95 ARG A O 1
ATOM 780 N N . THR A 1 96 ? 5.013 8.628 12.632 1.00 84.06 96 THR A N 1
ATOM 781 C CA . THR A 1 96 ? 5.803 9.097 13.781 1.00 84.06 96 THR A CA 1
ATOM 782 C C . THR A 1 96 ? 7.053 8.228 13.928 1.00 84.06 96 THR A C 1
ATOM 784 O O . THR A 1 96 ? 7.212 7.266 13.191 1.00 84.06 96 THR A O 1
ATOM 787 N N . ASN A 1 97 ? 7.949 8.540 14.861 1.00 77.25 97 ASN A N 1
ATOM 788 C CA . ASN A 1 97 ? 9.037 7.624 15.234 1.00 77.25 97 ASN A CA 1
ATOM 789 C C . ASN A 1 97 ? 8.698 6.856 16.525 1.00 77.25 97 ASN A C 1
ATOM 791 O O . ASN A 1 97 ? 9.601 6.371 17.200 1.00 77.25 97 ASN A O 1
ATOM 795 N N . SER A 1 98 ? 7.416 6.808 16.914 1.00 78.12 98 SER A N 1
ATOM 796 C CA . SER A 1 98 ? 7.009 6.120 18.142 1.00 78.12 98 SER A CA 1
ATOM 797 C C . SER A 1 98 ? 7.031 4.603 17.950 1.00 78.12 98 SER A C 1
ATOM 799 O O . SER A 1 98 ? 6.681 4.099 16.880 1.00 78.12 98 SER A O 1
ATOM 801 N N . SER A 1 99 ? 7.421 3.890 19.007 1.00 72.69 99 SER A N 1
ATOM 802 C CA . SER A 1 99 ? 7.277 2.438 19.137 1.00 72.69 99 SER A CA 1
ATOM 803 C C . SER A 1 99 ? 5.942 2.024 19.763 1.00 72.69 99 SER A C 1
ATOM 805 O O . SER A 1 99 ? 5.731 0.842 20.025 1.00 72.69 99 SER A O 1
ATOM 807 N N . ASP A 1 100 ? 5.048 2.975 20.032 1.00 85.06 100 ASP A N 1
ATOM 808 C CA . ASP A 1 100 ? 3.719 2.665 20.543 1.00 85.06 100 ASP A CA 1
ATOM 809 C C . ASP A 1 100 ? 2.931 1.861 19.511 1.00 85.06 100 ASP A C 1
ATOM 811 O O . ASP A 1 100 ? 2.969 2.126 18.305 1.00 85.06 100 ASP A O 1
ATOM 815 N N . LYS A 1 101 ? 2.183 0.876 20.002 1.00 85.75 101 LYS A N 1
ATOM 816 C CA . LYS A 1 101 ? 1.233 0.133 19.181 1.00 85.75 101 LYS A CA 1
ATOM 817 C C . LYS A 1 101 ? 0.127 1.062 18.678 1.00 85.75 101 LYS A C 1
ATOM 819 O O . LYS A 1 101 ? -0.361 1.913 19.421 1.00 85.75 101 LYS A O 1
ATOM 824 N N . PHE A 1 102 ? -0.295 0.872 17.433 1.00 91.00 102 PHE A N 1
ATOM 825 C CA . PHE A 1 102 ? -1.273 1.736 16.770 1.00 91.00 102 PHE A CA 1
ATOM 826 C C . PHE A 1 102 ? -2.039 0.991 15.670 1.00 91.00 102 PHE A C 1
ATOM 828 O O . PHE A 1 102 ? -1.597 -0.061 15.210 1.00 91.00 102 PHE A O 1
ATOM 835 N N . GLY A 1 103 ? -3.160 1.565 15.224 1.00 88.69 103 GLY A N 1
ATOM 836 C CA . GLY A 1 103 ? -4.067 0.907 14.275 1.00 88.69 103 GLY A CA 1
ATOM 837 C C . GLY A 1 103 ? -4.919 -0.172 14.940 1.00 88.69 103 GLY A C 1
ATOM 838 O O . GLY A 1 103 ? -5.211 -1.190 14.334 1.00 88.69 103 GLY A O 1
ATOM 839 N N . TYR A 1 104 ? -5.265 0.010 16.214 1.00 87.75 104 TYR A N 1
ATOM 840 C CA . TYR A 1 104 ? -6.292 -0.822 16.830 1.00 87.75 104 TYR A CA 1
ATOM 841 C C . TYR A 1 104 ? -7.619 -0.611 16.096 1.00 87.75 104 TYR A C 1
ATOM 843 O O . TYR A 1 104 ? -7.908 0.516 15.686 1.00 87.75 104 TYR A O 1
ATOM 851 N N . ASP A 1 105 ? -8.381 -1.693 15.953 1.00 91.31 105 ASP A N 1
ATOM 852 C CA . ASP A 1 105 ? -9.714 -1.719 15.337 1.00 91.31 105 ASP A CA 1
ATOM 853 C C . ASP A 1 105 ? -9.747 -1.456 13.819 1.00 91.31 105 ASP A C 1
ATOM 855 O O . ASP A 1 105 ? -10.804 -1.163 13.275 1.00 91.31 105 ASP A O 1
ATOM 859 N N . GLU A 1 106 ? -8.606 -1.567 13.131 1.00 97.12 106 GLU A N 1
ATOM 860 C CA . GLU A 1 106 ? -8.533 -1.486 11.665 1.00 97.12 106 GLU A CA 1
ATOM 861 C C . GLU A 1 106 ? -8.422 -2.894 11.061 1.00 97.12 106 GLU A C 1
ATOM 863 O O . GLU A 1 106 ? -7.652 -3.727 11.554 1.00 97.12 106 GLU A O 1
ATOM 868 N N . ASP A 1 107 ? -9.120 -3.139 9.953 1.00 97.94 107 ASP A N 1
ATOM 869 C CA . ASP A 1 107 ? -9.021 -4.390 9.192 1.00 97.94 107 ASP A CA 1
ATOM 870 C C . ASP A 1 107 ? -7.721 -4.439 8.381 1.00 97.94 107 ASP A C 1
ATOM 872 O O . ASP A 1 107 ? -7.110 -5.498 8.200 1.00 97.94 107 ASP A O 1
ATOM 876 N N . PHE A 1 108 ? -7.271 -3.277 7.897 1.00 98.50 108 PHE A N 1
ATOM 877 C CA . PHE A 1 108 ? -6.038 -3.158 7.130 1.00 98.50 108 PHE A CA 1
ATOM 878 C C . PHE A 1 108 ? -5.291 -1.844 7.366 1.00 98.50 108 PHE A C 1
ATOM 880 O O . PHE A 1 108 ? -5.838 -0.812 7.754 1.00 98.50 108 PHE A O 1
ATOM 887 N N . ILE A 1 109 ? -3.989 -1.881 7.091 1.00 98.25 109 ILE A N 1
ATOM 888 C CA . ILE A 1 109 ? -3.099 -0.729 7.184 1.00 98.25 109 ILE A CA 1
ATOM 889 C C . ILE A 1 109 ? -2.230 -0.636 5.938 1.00 98.25 109 ILE A C 1
ATOM 891 O O . ILE A 1 109 ? -1.612 -1.612 5.514 1.00 98.25 109 ILE A O 1
ATOM 895 N N . VAL A 1 110 ? -2.155 0.559 5.358 1.00 98.12 110 VAL A N 1
ATOM 896 C CA . VAL A 1 110 ? -1.358 0.846 4.167 1.00 98.12 110 VAL A CA 1
ATOM 897 C C . VAL A 1 110 ? -0.236 1.815 4.512 1.00 98.12 110 VAL A C 1
ATOM 899 O O . VAL A 1 110 ? -0.471 2.962 4.895 1.00 98.12 110 VAL A O 1
ATOM 902 N N . PHE A 1 111 ? 1.007 1.388 4.316 1.00 97.00 111 PHE A N 1
ATOM 903 C CA . PHE A 1 111 ? 2.179 2.250 4.403 1.00 97.00 111 PHE A CA 1
ATOM 904 C C . PHE A 1 111 ? 2.533 2.748 3.007 1.00 97.00 111 PHE A C 1
ATOM 906 O O . PHE A 1 111 ? 3.046 1.991 2.180 1.00 97.00 111 PHE A O 1
ATOM 913 N N . TYR A 1 112 ? 2.271 4.028 2.738 1.00 95.38 112 TYR A N 1
ATOM 914 C CA . TYR A 1 112 ? 2.510 4.595 1.416 1.00 95.38 112 TYR A CA 1
ATOM 915 C C . TYR A 1 112 ? 2.852 6.092 1.458 1.00 95.38 112 TYR A C 1
ATOM 917 O O . TYR A 1 112 ? 2.130 6.876 2.075 1.00 95.38 112 TYR A O 1
ATOM 925 N N . PRO A 1 113 ? 3.909 6.530 0.755 1.00 92.69 113 PRO A N 1
ATOM 926 C CA . PRO A 1 113 ? 4.996 5.722 0.198 1.00 92.69 113 PRO A CA 1
ATOM 927 C C . PRO A 1 113 ? 6.081 5.379 1.232 1.00 92.69 113 PRO A C 1
ATOM 929 O O . PRO A 1 113 ? 6.236 6.075 2.246 1.00 92.69 113 PRO A O 1
ATOM 932 N N . VAL A 1 114 ? 6.863 4.324 0.963 1.00 92.69 114 VAL A N 1
ATOM 933 C CA . VAL A 1 114 ? 7.954 3.883 1.865 1.00 92.69 114 VAL A CA 1
ATOM 934 C C . VAL A 1 114 ? 9.376 4.025 1.324 1.00 92.69 114 VAL A C 1
ATOM 936 O O . VAL A 1 114 ? 10.308 3.989 2.116 1.00 92.69 114 VAL A O 1
ATOM 939 N N . GLU A 1 115 ? 9.571 4.252 0.022 1.00 88.75 115 GLU A N 1
ATOM 940 C CA . GLU A 1 115 ? 10.904 4.211 -0.620 1.00 88.75 115 GLU A CA 1
ATOM 941 C C . GLU A 1 115 ? 11.942 5.120 0.063 1.00 88.75 115 GLU A C 1
ATOM 943 O O . GLU A 1 115 ? 13.083 4.720 0.279 1.00 88.75 115 GLU A O 1
ATOM 948 N N . SER A 1 116 ? 11.549 6.331 0.477 1.00 88.94 116 SER A N 1
ATOM 949 C CA . SER A 1 116 ? 12.458 7.284 1.130 1.00 88.94 116 SER A CA 1
ATOM 950 C C . SER A 1 116 ? 13.004 6.799 2.479 1.00 88.94 116 SER A C 1
ATOM 952 O O . SER A 1 116 ? 14.105 7.195 2.859 1.00 88.94 116 SER A O 1
ATOM 954 N N . LEU A 1 117 ? 12.283 5.915 3.176 1.00 90.50 117 LEU A N 1
ATOM 955 C CA . LEU A 1 117 ? 12.714 5.335 4.454 1.00 90.50 117 LEU A CA 1
ATOM 956 C C . LEU A 1 117 ? 13.869 4.349 4.284 1.00 90.50 117 LEU A C 1
ATOM 958 O O . LEU A 1 117 ? 14.618 4.100 5.223 1.00 90.50 117 LEU A O 1
ATOM 962 N N . LEU A 1 118 ? 14.028 3.800 3.081 1.00 92.06 118 LEU A N 1
ATOM 963 C CA . LEU A 1 118 ? 14.976 2.725 2.809 1.00 92.06 118 LEU A CA 1
ATOM 964 C C . LEU A 1 118 ? 16.393 3.245 2.514 1.00 92.06 118 LEU A C 1
ATOM 966 O O . LEU A 1 118 ? 17.339 2.468 2.361 1.00 92.06 118 LEU A O 1
ATOM 970 N N . PHE A 1 119 ? 16.562 4.571 2.434 1.00 89.88 119 PHE A N 1
ATOM 971 C CA . PHE A 1 119 ? 17.846 5.218 2.149 1.00 89.88 119 PHE A CA 1
ATOM 972 C C . PHE A 1 119 ? 18.776 5.289 3.359 1.00 89.88 119 PHE A C 1
ATOM 974 O O . PHE A 1 119 ? 19.993 5.290 3.175 1.00 89.88 119 PHE A O 1
ATOM 981 N N . LYS A 1 120 ? 18.228 5.379 4.574 1.00 91.94 120 LYS A N 1
ATOM 982 C CA . LYS A 1 120 ? 18.994 5.506 5.817 1.00 91.94 120 LYS A CA 1
ATOM 983 C C . LYS A 1 120 ? 18.625 4.372 6.754 1.00 91.94 120 LYS A C 1
ATOM 985 O O . LYS A 1 120 ? 17.447 4.153 7.009 1.00 91.94 120 LYS A O 1
ATOM 990 N N . GLU A 1 121 ? 19.637 3.718 7.314 1.00 92.38 121 GLU A N 1
ATOM 991 C CA . GLU A 1 121 ? 19.443 2.546 8.173 1.00 92.38 121 GLU A CA 1
ATOM 992 C C . GLU A 1 121 ? 18.520 2.844 9.357 1.00 92.38 121 GLU A C 1
ATOM 994 O O . GLU A 1 121 ? 17.524 2.162 9.546 1.00 92.38 121 GLU A O 1
ATOM 999 N N . LYS A 1 122 ? 18.752 3.963 10.052 1.00 92.56 122 LYS A N 1
ATOM 1000 C CA . LYS A 1 122 ? 17.908 4.417 11.165 1.00 92.56 122 LYS A CA 1
ATOM 1001 C C . LYS A 1 122 ? 16.426 4.574 10.789 1.00 92.56 122 LYS A C 1
ATOM 1003 O O . LYS A 1 122 ? 15.550 4.234 11.580 1.00 92.56 122 LYS A O 1
ATOM 1008 N N . ASP A 1 123 ? 16.140 5.107 9.601 1.00 92.12 123 ASP A N 1
ATOM 1009 C CA . ASP A 1 123 ? 14.760 5.310 9.142 1.00 92.12 123 ASP A CA 1
ATOM 1010 C C . ASP A 1 123 ? 14.124 3.967 8.743 1.00 92.12 123 ASP A C 1
ATOM 1012 O O . ASP A 1 123 ? 12.940 3.738 8.999 1.00 92.12 123 ASP A O 1
ATOM 1016 N N . THR A 1 124 ? 14.926 3.055 8.181 1.00 93.94 124 THR A N 1
ATOM 1017 C CA . THR A 1 124 ? 14.517 1.684 7.850 1.00 93.94 124 THR A CA 1
ATOM 1018 C C . THR A 1 124 ? 14.190 0.887 9.115 1.00 93.94 124 THR A C 1
ATOM 1020 O O . THR A 1 124 ? 13.110 0.311 9.209 1.00 93.94 124 THR A O 1
ATOM 1023 N N . GLU A 1 125 ? 15.066 0.908 10.120 1.00 93.25 125 GLU A N 1
ATOM 1024 C CA . GLU A 1 125 ? 14.856 0.255 11.419 1.00 93.25 125 GLU A CA 1
ATOM 1025 C C . GLU A 1 125 ? 13.617 0.803 12.136 1.00 93.25 125 GLU A C 1
ATOM 1027 O O . GLU A 1 125 ? 12.793 0.034 12.639 1.00 93.25 125 GLU A O 1
ATOM 1032 N N . SER A 1 126 ? 13.437 2.129 12.133 1.00 92.25 126 SER A N 1
ATOM 1033 C CA . SER A 1 126 ? 12.242 2.762 12.697 1.00 92.25 126 SER A CA 1
ATOM 1034 C C . SER A 1 126 ? 10.972 2.286 11.990 1.00 92.25 126 SER A C 1
ATOM 1036 O O . SER A 1 126 ? 9.970 2.018 12.650 1.00 92.25 126 SER A O 1
ATOM 1038 N N . PHE A 1 127 ? 11.000 2.154 10.663 1.00 94.31 127 PHE A N 1
ATOM 1039 C CA . PHE A 1 127 ? 9.865 1.652 9.894 1.00 94.31 127 PHE A CA 1
ATOM 1040 C C . PHE A 1 127 ? 9.572 0.173 10.181 1.00 94.31 127 PHE A C 1
ATOM 1042 O O . PHE A 1 127 ? 8.418 -0.189 10.396 1.00 94.31 127 PHE A O 1
ATOM 1049 N N . ILE A 1 128 ? 10.604 -0.670 10.266 1.00 94.62 128 ILE A N 1
ATOM 1050 C CA . ILE A 1 128 ? 10.461 -2.086 10.642 1.00 94.62 128 ILE A CA 1
ATOM 1051 C C . ILE A 1 128 ? 9.840 -2.213 12.039 1.00 94.62 128 ILE A C 1
ATOM 1053 O O . ILE A 1 128 ? 8.967 -3.054 12.253 1.00 94.62 128 ILE A O 1
ATOM 1057 N N . SER A 1 129 ? 10.247 -1.364 12.987 1.00 92.25 129 SER A N 1
ATOM 1058 C CA . SER A 1 129 ? 9.646 -1.314 14.324 1.00 92.25 129 SER A CA 1
ATOM 1059 C C . SER A 1 129 ? 8.150 -0.983 14.255 1.00 92.25 129 SER A C 1
ATOM 1061 O O . SER A 1 129 ? 7.335 -1.684 14.849 1.00 92.25 129 SER A O 1
ATOM 1063 N N . GLN A 1 130 ? 7.753 0.011 13.452 1.00 91.94 130 GLN A N 1
ATOM 1064 C CA . GLN A 1 130 ? 6.335 0.339 13.247 1.00 91.94 130 GLN A CA 1
ATOM 1065 C C . GLN A 1 130 ? 5.533 -0.807 12.636 1.00 91.94 130 GLN A C 1
ATOM 1067 O O . GLN A 1 130 ? 4.416 -1.070 13.079 1.00 91.94 130 GLN A O 1
ATOM 1072 N N . LEU A 1 131 ? 6.108 -1.496 11.650 1.00 93.31 131 LEU A N 1
ATOM 1073 C CA . LEU A 1 131 ? 5.513 -2.676 11.027 1.00 93.31 131 LEU A CA 1
ATOM 1074 C C . LEU A 1 131 ? 5.192 -3.754 12.069 1.00 93.31 131 LEU A C 1
ATOM 1076 O O . LEU A 1 131 ? 4.087 -4.288 12.079 1.00 93.31 131 LEU A O 1
ATOM 1080 N N . LYS A 1 132 ? 6.129 -4.016 12.988 1.00 91.88 132 LYS A N 1
ATOM 1081 C CA . LYS A 1 132 ? 5.977 -5.008 14.064 1.00 91.88 132 LYS A CA 1
ATOM 1082 C C . LYS A 1 132 ? 5.012 -4.570 15.169 1.00 91.88 132 LYS A C 1
ATOM 1084 O O . LYS A 1 132 ? 4.367 -5.417 15.779 1.00 91.88 132 LYS A O 1
ATOM 1089 N N . ASN A 1 133 ? 4.903 -3.268 15.430 1.00 90.88 133 ASN A N 1
ATOM 1090 C CA . ASN A 1 133 ? 4.071 -2.731 16.512 1.00 90.88 133 ASN A CA 1
ATOM 1091 C C . ASN A 1 133 ? 2.600 -2.526 16.118 1.00 90.88 133 ASN A C 1
ATOM 1093 O O . ASN A 1 133 ? 1.773 -2.238 16.981 1.00 90.88 133 ASN A O 1
ATOM 1097 N N . SER A 1 134 ? 2.244 -2.685 14.844 1.00 93.12 134 SER A N 1
ATOM 1098 C CA . SER A 1 134 ? 0.847 -2.644 14.414 1.00 93.12 134 SER A CA 1
ATOM 1099 C C . SER A 1 134 ? 0.183 -4.026 14.571 1.00 93.12 134 SER A C 1
ATOM 1101 O O . SER A 1 134 ? 0.641 -4.992 13.951 1.00 93.12 134 SER A O 1
ATOM 1103 N N . PRO A 1 135 ? -0.903 -4.154 15.360 1.00 94.56 135 PRO A N 1
ATOM 1104 C CA . PRO A 1 135 ? -1.635 -5.410 15.513 1.00 94.56 135 PRO A CA 1
ATOM 1105 C C . PRO A 1 135 ? -2.557 -5.718 14.322 1.00 94.56 135 PRO A C 1
ATOM 1107 O O . PRO A 1 135 ? -3.154 -6.787 14.295 1.00 94.56 135 PRO A O 1
ATOM 1110 N N . VAL A 1 136 ? -2.667 -4.806 13.349 1.00 96.88 136 VAL A N 1
ATOM 1111 C CA . VAL A 1 136 ? -3.556 -4.932 12.187 1.00 96.88 136 VAL A CA 1
ATOM 1112 C C . VAL A 1 136 ? -3.234 -6.202 11.390 1.00 96.88 136 VAL A C 1
ATOM 1114 O O . VAL A 1 136 ? -2.054 -6.423 11.078 1.00 96.88 136 VAL A O 1
ATOM 1117 N N . PRO A 1 137 ? -4.231 -7.037 11.047 1.00 96.44 137 PRO A N 1
ATOM 1118 C CA . PRO A 1 137 ? -3.991 -8.324 10.400 1.00 96.44 137 PRO A CA 1
ATOM 1119 C C . PRO A 1 137 ? -3.426 -8.178 8.984 1.00 96.44 137 PRO A C 1
ATOM 1121 O O . PRO A 1 137 ? -2.489 -8.896 8.630 1.00 96.44 137 PRO A O 1
ATOM 1124 N N . ILE A 1 138 ? -3.942 -7.233 8.192 1.00 98.31 138 ILE A N 1
ATOM 1125 C CA . ILE A 1 138 ? -3.525 -7.023 6.802 1.00 98.31 138 ILE A CA 1
ATOM 1126 C C . ILE A 1 138 ? -2.676 -5.754 6.690 1.00 98.31 138 ILE A C 1
ATOM 1128 O O . ILE A 1 138 ? -3.156 -4.640 6.891 1.00 98.31 138 ILE A O 1
ATOM 1132 N N . LYS A 1 139 ? -1.394 -5.907 6.353 1.00 98.50 139 LYS A N 1
ATOM 1133 C CA . LYS A 1 139 ? -0.429 -4.813 6.205 1.00 98.50 139 LYS A CA 1
ATOM 1134 C C . LYS A 1 139 ? 0.043 -4.731 4.761 1.00 98.50 139 LYS A C 1
ATOM 1136 O O . LYS A 1 139 ? 0.684 -5.646 4.257 1.00 98.50 139 LYS A O 1
ATOM 1141 N N . ILE A 1 140 ? -0.230 -3.612 4.104 1.00 98.62 140 ILE A N 1
ATOM 1142 C CA . ILE A 1 140 ? 0.135 -3.379 2.707 1.00 98.62 140 ILE A CA 1
ATOM 1143 C C . ILE A 1 140 ? 1.204 -2.294 2.661 1.00 98.62 140 ILE A C 1
ATOM 1145 O O . ILE A 1 140 ? 1.019 -1.180 3.149 1.00 98.62 140 ILE A O 1
ATO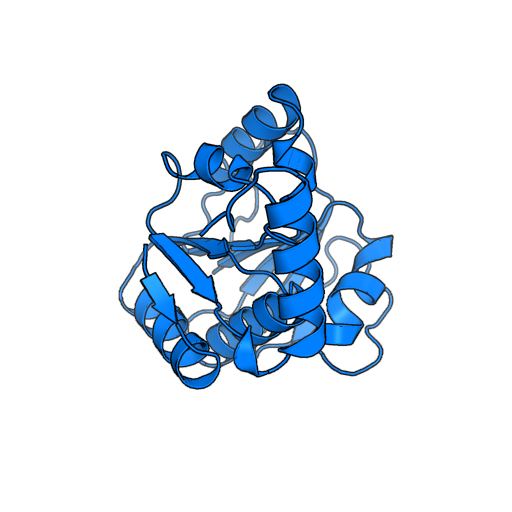M 1149 N N . ILE A 1 141 ? 2.348 -2.607 2.072 1.00 98.06 141 ILE A N 1
ATOM 1150 C CA . ILE A 1 141 ? 3.486 -1.699 1.964 1.00 98.06 141 ILE A CA 1
ATOM 1151 C C . ILE A 1 141 ? 3.656 -1.347 0.493 1.00 98.06 141 ILE A C 1
ATOM 1153 O O . ILE A 1 141 ? 3.823 -2.238 -0.329 1.00 98.06 141 ILE A O 1
ATOM 1157 N N . ILE A 1 142 ? 3.636 -0.063 0.143 1.00 96.88 142 ILE A N 1
ATOM 1158 C CA . ILE A 1 142 ? 3.726 0.371 -1.256 1.00 96.88 142 ILE A CA 1
ATOM 1159 C C . ILE A 1 142 ? 4.953 1.269 -1.429 1.00 96.88 142 ILE A C 1
ATOM 1161 O O . ILE A 1 142 ? 5.072 2.339 -0.817 1.00 96.88 142 ILE A O 1
ATOM 1165 N N . THR A 1 143 ? 5.885 0.850 -2.282 1.00 93.12 143 THR A N 1
ATOM 1166 C CA . THR A 1 143 ? 7.022 1.693 -2.679 1.00 93.12 143 THR A CA 1
ATOM 1167 C C . THR A 1 143 ? 6.560 2.784 -3.654 1.00 93.12 143 THR A C 1
ATOM 1169 O O . THR A 1 143 ? 5.533 2.633 -4.315 1.00 93.12 143 THR A O 1
ATOM 1172 N N . THR A 1 144 ? 7.283 3.904 -3.788 1.00 83.56 144 THR A N 1
ATOM 1173 C CA . THR A 1 144 ? 6.978 4.861 -4.870 1.00 83.56 144 THR A CA 1
ATOM 1174 C C . THR A 1 144 ? 7.473 4.301 -6.195 1.00 83.56 144 THR A C 1
ATOM 1176 O O . THR A 1 144 ? 6.716 3.689 -6.940 1.00 83.56 144 THR A O 1
ATOM 1179 N N . ASN A 1 145 ? 8.764 4.439 -6.465 1.00 77.62 145 ASN A N 1
ATOM 1180 C CA . ASN A 1 145 ? 9.349 4.023 -7.723 1.00 77.62 145 ASN A CA 1
ATOM 1181 C C . ASN A 1 145 ? 10.565 3.158 -7.418 1.00 77.62 145 ASN A C 1
ATOM 1183 O O . ASN A 1 145 ? 11.558 3.639 -6.865 1.00 77.62 145 ASN A O 1
ATOM 1187 N N . ASP A 1 146 ? 10.488 1.892 -7.801 1.00 77.88 146 ASP A N 1
ATOM 1188 C CA . ASP A 1 146 ? 11.561 0.941 -7.554 1.00 77.88 146 ASP A CA 1
ATOM 1189 C C . ASP A 1 146 ? 12.688 1.155 -8.564 1.00 77.88 146 ASP A C 1
ATOM 1191 O O . ASP A 1 146 ? 12.734 0.538 -9.623 1.00 77.88 146 ASP A O 1
ATOM 1195 N N . TYR A 1 147 ? 13.612 2.059 -8.238 1.00 75.94 147 TYR A N 1
ATOM 1196 C CA . TYR A 1 147 ? 14.853 2.279 -8.994 1.00 75.94 147 TYR A CA 1
ATOM 1197 C C . TYR A 1 147 ? 16.069 1.598 -8.352 1.00 75.94 147 TYR A C 1
ATOM 1199 O O . TYR A 1 147 ? 17.201 1.804 -8.797 1.00 75.94 147 TYR A O 1
ATOM 1207 N N . SER A 1 148 ? 15.863 0.865 -7.256 1.00 80.81 148 SER A N 1
ATOM 1208 C CA . SER A 1 148 ? 16.933 0.225 -6.498 1.00 80.81 148 SER A CA 1
ATOM 1209 C C . SER A 1 148 ? 16.467 -1.040 -5.787 1.00 80.81 148 SER A C 1
ATOM 1211 O O . SER A 1 148 ? 15.275 -1.234 -5.568 1.00 80.81 148 SER A O 1
ATOM 1213 N N . GLU A 1 149 ? 17.431 -1.855 -5.372 1.00 85.88 149 GLU A N 1
ATOM 1214 C CA . GLU A 1 149 ? 17.245 -3.076 -4.572 1.00 85.88 149 GLU A CA 1
ATOM 1215 C C . GLU A 1 149 ? 16.979 -2.771 -3.083 1.00 85.88 149 GLU A C 1
ATOM 1217 O O . GLU A 1 149 ? 16.907 -3.662 -2.250 1.00 85.88 149 GLU A O 1
ATOM 1222 N N . ARG A 1 150 ? 16.804 -1.500 -2.690 1.00 89.94 150 ARG A N 1
ATOM 1223 C CA . ARG A 1 150 ? 16.629 -1.124 -1.273 1.00 89.94 150 ARG A CA 1
ATOM 1224 C C . ARG A 1 150 ? 15.404 -1.757 -0.615 1.00 89.94 150 ARG A C 1
ATOM 1226 O O . ARG A 1 150 ? 15.427 -1.987 0.591 1.00 89.94 150 ARG A O 1
ATOM 1233 N N . ALA A 1 151 ? 14.362 -2.040 -1.393 1.00 92.00 151 ALA A N 1
ATOM 1234 C CA . ALA A 1 151 ? 13.170 -2.744 -0.932 1.00 92.00 151 ALA A CA 1
ATOM 1235 C C . ALA A 1 151 ? 13.482 -4.148 -0.381 1.00 92.00 151 ALA A C 1
ATOM 1237 O O . ALA A 1 151 ? 12.753 -4.629 0.485 1.00 92.00 151 ALA A O 1
ATOM 1238 N N . GLU A 1 152 ? 14.592 -4.766 -0.800 1.00 93.00 152 GLU A N 1
ATOM 1239 C CA . GLU A 1 152 ? 15.033 -6.079 -0.314 1.00 93.00 152 GLU A CA 1
ATOM 1240 C C . GLU A 1 152 ? 15.351 -6.080 1.183 1.00 93.00 152 GLU A C 1
ATOM 1242 O O . GLU A 1 152 ? 15.173 -7.098 1.849 1.00 93.00 152 GLU A O 1
ATOM 1247 N N . LYS A 1 153 ? 15.707 -4.920 1.759 1.00 94.12 153 LYS A N 1
ATOM 1248 C CA . LYS A 1 153 ? 15.881 -4.761 3.213 1.00 94.12 153 LYS A CA 1
ATOM 1249 C C . LYS A 1 153 ? 14.629 -5.124 4.010 1.00 94.12 153 LYS A C 1
ATOM 1251 O O . LYS A 1 153 ? 14.726 -5.434 5.194 1.00 94.12 153 LYS A O 1
ATOM 1256 N N . LEU A 1 154 ? 13.454 -5.046 3.386 1.00 95.56 154 LEU A N 1
ATOM 1257 C CA . LEU A 1 154 ? 12.195 -5.365 4.040 1.00 95.56 154 LEU A CA 1
ATOM 1258 C C . LEU A 1 154 ? 11.854 -6.856 3.961 1.00 95.56 154 LEU A C 1
ATOM 1260 O O . LEU A 1 154 ? 11.050 -7.307 4.769 1.00 95.56 154 LEU A O 1
ATOM 1264 N N . TYR A 1 155 ? 12.428 -7.618 3.020 1.00 95.88 155 TYR A N 1
ATOM 1265 C CA . TYR A 1 155 ? 12.012 -8.999 2.727 1.00 95.88 155 TYR A CA 1
ATOM 1266 C C . TYR A 1 155 ? 11.976 -9.925 3.951 1.00 95.88 155 TYR A C 1
ATOM 1268 O O . TYR A 1 155 ? 11.025 -10.693 4.054 1.00 95.88 155 TYR A O 1
ATOM 1276 N N . PRO A 1 156 ? 12.910 -9.838 4.920 1.00 96.88 156 PRO A N 1
ATOM 1277 C CA . PRO A 1 156 ? 12.840 -10.656 6.133 1.00 96.88 156 PRO A CA 1
ATOM 1278 C C . PRO A 1 156 ? 11.635 -10.366 7.048 1.00 96.88 156 PRO A C 1
ATOM 1280 O O . PRO A 1 156 ? 11.437 -11.075 8.031 1.00 96.88 156 PRO A O 1
ATOM 1283 N N . PHE A 1 157 ? 10.871 -9.302 6.785 1.00 95.94 157 PHE A N 1
ATOM 1284 C CA . PHE A 1 157 ? 9.758 -8.820 7.612 1.00 95.94 157 PHE A CA 1
ATOM 1285 C C . PHE A 1 157 ? 8.415 -8.822 6.869 1.00 95.94 157 PHE A C 1
ATOM 1287 O O . PHE A 1 157 ? 7.462 -8.198 7.336 1.00 95.94 157 PHE A O 1
ATOM 1294 N N . ILE A 1 158 ? 8.358 -9.452 5.697 1.00 96.88 158 ILE A N 1
ATOM 1295 C CA . ILE A 1 158 ? 7.202 -9.467 4.802 1.00 96.88 158 ILE A CA 1
ATOM 1296 C C . ILE A 1 158 ? 6.885 -10.926 4.475 1.00 96.88 158 ILE A C 1
ATOM 1298 O O . ILE A 1 158 ? 7.798 -11.713 4.241 1.00 96.88 158 ILE A O 1
ATOM 1302 N N . ASP A 1 159 ? 5.602 -11.268 4.409 1.00 97.62 159 ASP A N 1
ATOM 1303 C CA . ASP A 1 159 ? 5.157 -12.612 4.040 1.00 97.62 159 ASP A CA 1
ATOM 1304 C C . ASP A 1 159 ? 5.251 -12.816 2.522 1.00 97.62 159 ASP A C 1
ATOM 1306 O O . ASP A 1 159 ? 5.743 -13.836 2.042 1.00 97.62 159 ASP A O 1
ATOM 1310 N N . GLU A 1 160 ? 4.819 -11.814 1.749 1.00 97.56 160 GLU A N 1
ATOM 1311 C CA . GLU A 1 160 ? 4.788 -11.873 0.289 1.00 97.56 160 GLU A CA 1
ATOM 1312 C C . GLU A 1 160 ? 5.258 -10.581 -0.389 1.00 97.56 160 GLU A C 1
ATOM 1314 O O . GLU A 1 160 ? 4.906 -9.463 -0.010 1.00 97.56 160 GLU A O 1
ATOM 1319 N N . VAL A 1 161 ? 6.017 -10.740 -1.474 1.00 97.12 161 VAL A N 1
ATOM 1320 C CA . VAL A 1 161 ? 6.430 -9.634 -2.351 1.00 97.12 161 VAL A CA 1
ATOM 1321 C C . VAL A 1 161 ? 5.684 -9.762 -3.668 1.00 97.12 161 VAL A C 1
ATOM 1323 O O . VAL A 1 161 ? 5.834 -10.770 -4.365 1.00 97.12 161 VAL A O 1
ATOM 1326 N N . VAL A 1 162 ? 4.923 -8.731 -4.020 1.00 96.81 162 VAL A N 1
ATOM 1327 C CA . VAL A 1 162 ? 4.137 -8.654 -5.250 1.00 96.81 162 VAL A CA 1
ATOM 1328 C C . VAL A 1 162 ? 4.669 -7.529 -6.127 1.00 96.81 162 VAL A C 1
ATOM 1330 O O . VAL A 1 162 ? 4.773 -6.384 -5.697 1.00 96.81 162 VAL A O 1
ATOM 1333 N N . ILE A 1 163 ? 4.989 -7.849 -7.374 1.00 94.56 163 ILE A N 1
ATOM 1334 C CA . ILE A 1 163 ? 5.407 -6.885 -8.389 1.00 94.56 163 ILE A CA 1
ATOM 1335 C C . ILE A 1 163 ? 4.222 -6.615 -9.310 1.00 94.56 163 ILE A C 1
ATOM 1337 O O . ILE A 1 163 ? 3.731 -7.537 -9.962 1.00 94.56 163 ILE A O 1
ATOM 1341 N N . LEU A 1 164 ? 3.811 -5.351 -9.400 1.00 93.00 164 LEU A N 1
ATOM 1342 C CA . LEU A 1 164 ? 2.927 -4.885 -10.461 1.00 93.00 164 LEU A CA 1
ATOM 1343 C C . LEU A 1 164 ? 3.768 -4.499 -11.683 1.00 93.00 164 LEU A C 1
ATOM 1345 O O . LEU A 1 164 ? 4.448 -3.468 -11.681 1.00 93.00 164 LEU A O 1
ATOM 1349 N N . ASP A 1 165 ? 3.709 -5.333 -12.718 1.00 87.19 165 ASP A N 1
ATOM 1350 C CA . ASP A 1 165 ? 4.403 -5.121 -13.983 1.00 87.19 165 ASP A CA 1
ATOM 1351 C C . ASP A 1 165 ? 3.444 -4.503 -15.012 1.00 87.19 165 ASP A C 1
ATOM 1353 O O . ASP A 1 165 ? 2.603 -5.172 -15.612 1.00 87.19 165 ASP A O 1
ATOM 1357 N N . VAL A 1 166 ? 3.548 -3.184 -15.175 1.00 83.62 166 VAL A N 1
ATOM 1358 C CA . VAL A 1 166 ? 2.792 -2.395 -16.165 1.00 83.62 166 VAL A CA 1
ATOM 1359 C C . VAL A 1 166 ? 3.713 -1.743 -17.196 1.00 83.62 166 VAL A C 1
ATOM 1361 O O . VAL A 1 166 ? 3.380 -0.711 -17.779 1.00 83.62 166 VAL A O 1
ATOM 1364 N N . ASN A 1 167 ? 4.898 -2.317 -17.407 1.00 75.31 167 ASN A N 1
ATOM 1365 C CA . ASN A 1 167 ? 5.945 -1.703 -18.222 1.00 75.31 167 ASN A CA 1
ATOM 1366 C C . ASN A 1 167 ? 5.511 -1.506 -19.682 1.00 75.31 167 ASN A C 1
ATOM 1368 O O . ASN A 1 167 ? 5.784 -0.453 -20.259 1.00 75.31 167 ASN A O 1
ATOM 1372 N N . ASP A 1 168 ? 4.743 -2.447 -20.231 1.00 71.69 168 ASP A N 1
ATOM 1373 C CA . ASP A 1 168 ? 4.228 -2.379 -21.605 1.00 71.69 168 ASP A CA 1
ATOM 1374 C C . ASP A 1 168 ? 3.268 -1.201 -21.827 1.00 71.69 168 ASP A C 1
ATOM 1376 O O . ASP A 1 168 ? 3.261 -0.584 -22.891 1.00 71.69 168 ASP A O 1
ATOM 1380 N N . LEU A 1 169 ? 2.498 -0.819 -20.803 1.00 70.56 169 LEU A N 1
ATOM 1381 C CA . LEU A 1 169 ? 1.563 0.314 -20.868 1.00 70.56 169 LEU A CA 1
ATOM 1382 C C . LEU A 1 169 ? 2.277 1.671 -20.859 1.00 70.56 169 LEU A C 1
ATOM 1384 O O . LEU A 1 169 ? 1.693 2.693 -21.218 1.00 70.56 169 LEU A O 1
ATOM 1388 N N . HIS A 1 170 ? 3.546 1.676 -20.459 1.00 73.12 170 HIS A N 1
ATOM 1389 C CA . HIS A 1 170 ? 4.387 2.859 -20.360 1.00 73.12 170 HIS A CA 1
ATOM 1390 C C . HIS A 1 170 ? 5.722 2.654 -21.087 1.00 73.12 170 HIS A C 1
ATOM 1392 O O . HIS A 1 170 ? 6.758 3.147 -20.631 1.00 73.12 170 HIS A O 1
ATOM 1398 N N . ALA A 1 171 ? 5.693 1.950 -22.224 1.00 72.88 171 ALA A N 1
ATOM 1399 C CA . ALA A 1 171 ? 6.875 1.478 -22.946 1.00 72.88 171 ALA A CA 1
ATOM 1400 C C . ALA A 1 171 ? 7.932 2.570 -23.204 1.00 72.88 171 ALA A C 1
ATOM 1402 O O . ALA A 1 171 ? 9.122 2.336 -23.003 1.00 72.88 171 ALA A O 1
ATOM 1403 N N . GLU A 1 172 ? 7.526 3.791 -23.571 1.00 73.81 172 GLU A N 1
ATOM 1404 C CA . GLU A 1 172 ? 8.460 4.909 -23.797 1.00 73.81 172 GLU A CA 1
ATOM 1405 C C . GLU A 1 172 ? 9.178 5.357 -22.513 1.00 73.81 172 GLU A C 1
ATOM 1407 O O . GLU A 1 172 ? 10.397 5.570 -22.492 1.00 73.81 172 GLU A O 1
ATOM 1412 N N . THR A 1 173 ? 8.426 5.478 -21.415 1.00 71.81 173 THR A N 1
ATOM 1413 C CA . THR A 1 173 ? 8.979 5.861 -20.107 1.00 71.81 173 THR A CA 1
ATOM 1414 C C . THR A 1 173 ? 9.878 4.752 -19.574 1.00 71.81 173 THR A C 1
ATOM 1416 O O . THR A 1 173 ? 10.971 5.022 -19.073 1.00 71.81 173 THR A O 1
ATOM 1419 N N . TYR A 1 174 ? 9.451 3.500 -19.736 1.00 72.00 174 TYR A N 1
ATOM 1420 C CA . TYR A 1 174 ? 10.211 2.331 -19.328 1.00 72.00 174 TYR A CA 1
ATOM 1421 C C . TYR A 1 174 ? 11.522 2.192 -20.109 1.00 72.00 174 TYR A C 1
ATOM 1423 O O . TYR A 1 174 ? 12.582 2.084 -19.498 1.00 72.00 174 TYR A O 1
ATOM 1431 N N . SER A 1 175 ? 11.485 2.310 -21.439 1.00 74.56 175 SER A N 1
ATOM 1432 C CA . SER A 1 175 ? 12.683 2.267 -22.287 1.00 74.56 175 SER A CA 1
ATOM 1433 C C . SER A 1 175 ? 13.682 3.365 -21.910 1.00 74.56 175 SER A C 1
ATOM 1435 O O . SER A 1 175 ? 14.888 3.129 -21.813 1.00 74.56 175 SER A O 1
ATOM 1437 N N . THR A 1 176 ? 13.194 4.571 -21.610 1.00 78.50 176 THR A N 1
ATOM 1438 C CA . THR A 1 176 ? 14.043 5.672 -21.132 1.00 78.50 176 THR A CA 1
ATOM 1439 C C . THR A 1 176 ? 14.711 5.337 -19.794 1.00 78.50 176 THR A C 1
ATOM 1441 O O . THR A 1 176 ? 15.906 5.585 -19.611 1.00 78.50 176 THR A O 1
ATOM 1444 N N . LEU A 1 177 ? 13.963 4.762 -18.850 1.00 74.31 177 LEU A N 1
ATOM 1445 C CA . LEU A 1 177 ? 14.485 4.343 -17.548 1.00 74.31 177 LEU A CA 1
ATOM 1446 C C . LEU A 1 177 ? 15.518 3.223 -17.680 1.00 74.31 177 LEU A C 1
ATOM 1448 O O . LEU A 1 177 ? 16.603 3.328 -17.106 1.00 74.31 177 LEU A O 1
ATOM 1452 N N . GLU A 1 178 ? 15.212 2.195 -18.465 1.00 77.81 178 GLU A N 1
ATOM 1453 C CA . GLU A 1 178 ? 16.094 1.060 -18.715 1.00 77.81 178 GLU A CA 1
ATOM 1454 C C . GLU A 1 178 ? 17.417 1.521 -19.342 1.00 77.81 178 GLU A C 1
ATOM 1456 O O . GLU A 1 178 ? 18.495 1.170 -18.859 1.00 77.81 178 GLU A O 1
ATOM 1461 N N . ASN A 1 179 ? 17.356 2.396 -20.349 1.00 79.25 179 ASN A N 1
ATOM 1462 C CA . ASN A 1 179 ? 18.541 2.985 -20.971 1.00 79.25 179 ASN A CA 1
ATOM 1463 C C . ASN A 1 179 ? 19.384 3.787 -19.969 1.00 79.25 179 ASN A C 1
ATOM 1465 O O . ASN A 1 179 ? 20.615 3.705 -19.976 1.00 79.25 179 ASN A O 1
ATOM 1469 N N . ASN A 1 180 ? 18.743 4.542 -19.075 1.00 77.56 180 ASN A N 1
ATOM 1470 C CA . ASN A 1 180 ? 19.436 5.302 -18.036 1.00 77.56 180 ASN A CA 1
ATOM 1471 C C . ASN A 1 180 ? 20.100 4.404 -16.982 1.00 77.56 180 ASN A C 1
ATOM 1473 O O . ASN A 1 180 ? 21.178 4.744 -16.490 1.00 77.56 180 ASN A O 1
ATOM 1477 N N . LEU A 1 181 ? 19.482 3.273 -16.633 1.00 77.19 181 LEU A N 1
ATOM 1478 C CA . LEU A 1 181 ? 20.051 2.288 -15.710 1.00 77.19 181 LEU A CA 1
ATOM 1479 C C . LEU A 1 181 ? 21.219 1.536 -16.355 1.00 77.19 181 LEU A C 1
ATOM 1481 O O . LEU A 1 181 ? 22.302 1.494 -15.767 1.00 77.19 181 LEU A O 1
ATOM 1485 N N . LYS A 1 182 ? 21.056 1.078 -17.604 1.00 79.00 182 LYS A N 1
ATOM 1486 C CA . LYS A 1 182 ? 22.117 0.442 -18.402 1.00 79.00 182 LYS A CA 1
ATOM 1487 C C . LYS A 1 182 ? 23.341 1.345 -18.546 1.00 79.00 182 LYS A C 1
ATOM 1489 O O . LYS A 1 182 ? 24.457 0.907 -18.283 1.00 79.00 182 LYS A O 1
ATOM 1494 N N . ARG A 1 183 ? 23.149 2.636 -18.852 1.00 80.06 183 ARG A N 1
ATOM 1495 C CA . ARG A 1 183 ? 24.240 3.637 -18.902 1.00 80.06 183 ARG A CA 1
ATOM 1496 C C . ARG A 1 183 ? 24.992 3.794 -17.578 1.00 80.06 183 ARG A C 1
ATOM 1498 O O . ARG A 1 183 ? 26.146 4.202 -17.583 1.00 80.06 183 ARG A O 1
ATOM 1505 N N . LYS A 1 184 ? 24.348 3.487 -16.450 1.00 75.50 184 LYS A N 1
ATOM 1506 C CA . LYS A 1 184 ? 24.938 3.526 -15.103 1.00 75.50 184 LYS A CA 1
ATOM 1507 C C . LYS A 1 184 ? 25.474 2.164 -14.643 1.00 75.50 184 LYS A C 1
ATOM 1509 O O . LYS A 1 184 ? 25.840 2.045 -13.476 1.00 75.50 184 LYS A O 1
ATOM 1514 N N . GLY A 1 185 ? 25.493 1.154 -15.518 1.00 74.62 185 GLY A N 1
ATOM 1515 C CA . GLY A 1 185 ? 25.917 -0.209 -15.189 1.00 74.62 185 GLY A CA 1
ATOM 1516 C C . GLY A 1 185 ? 24.987 -0.921 -14.204 1.00 74.62 185 GLY A C 1
ATOM 1517 O O . GLY A 1 185 ? 25.440 -1.778 -13.456 1.00 74.62 185 GLY A O 1
ATOM 1518 N N . ARG A 1 186 ? 23.707 -0.532 -14.147 1.00 70.56 186 ARG A N 1
ATOM 1519 C CA . ARG A 1 186 ? 22.709 -1.105 -13.232 1.00 70.56 186 ARG A CA 1
ATOM 1520 C C . ARG A 1 186 ? 21.658 -1.893 -14.001 1.00 70.56 186 ARG A C 1
ATOM 1522 O O . ARG A 1 186 ? 21.264 -1.490 -15.095 1.00 70.56 186 ARG A O 1
ATOM 1529 N N . ALA A 1 187 ? 21.188 -2.979 -13.398 1.00 67.75 187 ALA A N 1
ATOM 1530 C CA . ALA A 1 187 ? 20.026 -3.720 -13.866 1.00 67.75 187 ALA A CA 1
ATOM 1531 C C . ALA A 1 187 ? 18.723 -3.098 -13.335 1.00 67.75 187 ALA A C 1
ATOM 1533 O O . ALA A 1 187 ? 18.733 -2.214 -12.470 1.00 67.75 187 ALA A O 1
ATOM 1534 N N . LEU A 1 188 ? 17.598 -3.558 -13.880 1.00 68.88 188 LEU A N 1
ATOM 1535 C CA . LEU A 1 188 ? 16.285 -3.301 -13.302 1.00 68.88 188 LEU A CA 1
ATOM 1536 C C . LEU A 1 188 ? 16.199 -4.044 -11.952 1.00 68.88 188 LEU A C 1
ATOM 1538 O O . LEU A 1 188 ? 16.694 -5.165 -11.859 1.00 68.88 188 LEU A O 1
ATOM 1542 N N . PRO A 1 189 ? 15.613 -3.448 -10.903 1.00 66.88 189 PRO A N 1
ATOM 1543 C CA . PRO A 1 189 ? 15.724 -3.946 -9.534 1.00 66.88 189 PRO A CA 1
ATOM 1544 C C . PRO A 1 189 ? 14.705 -5.043 -9.183 1.00 66.88 189 PRO A C 1
ATOM 1546 O O . PRO A 1 189 ? 14.464 -5.266 -7.990 1.00 66.88 189 PRO A O 1
ATOM 1549 N N . TYR A 1 190 ? 14.041 -5.639 -10.184 1.00 67.31 190 TYR A N 1
ATOM 1550 C CA . TYR A 1 190 ? 13.111 -6.759 -10.032 1.00 67.31 190 TYR A CA 1
ATOM 1551 C C . TYR A 1 190 ? 12.758 -7.454 -11.348 1.00 67.31 190 TYR A C 1
ATOM 1553 O O . TYR A 1 190 ? 12.711 -6.806 -12.422 1.00 67.31 190 TYR A O 1
#

Organism: NCBI:txid903984

Secondary structure (DSSP, 8-state):
-EEEEHHHHHHHHHHHHHT-SSEEEEEE-S-HHHHHHHHHHHHHT-TT--EEEEEES-GGGHHHHHHHHHTSPPPPP-TT-EEEETTEEEEEEE--S--S---TT-SEEEE---GGGGGSHHHHHHHHHHHHH---SEEEEE-S---SGGGGGGGGG-SEEEEEE-GGGGHHHHHHHHHHHHHTT-----

Radius of gyration: 16.07 Å; chains: 1; bounding box: 42×35×44 Å

pLDDT: mean 90.72, std 8.03, range [66.88, 98.62]